Protein AF-A0A4U0WXE5-F1 (afdb_monomer_lite)

Foldseek 3Di:
DVVVVVVVVVVVVVVVVVVVQVVCVVVVNHQLADDPVPDDPPDDNLCSVDDVSSVVVVVVCCVVPVVCCVPPPPPVLVVLLVVLVVQLVVVLVPPVCLVDVCVVVVPDLVVLLVVLVVVVVVCCVRHVVSLVVSLVSLVVCCVPVVDPVSVVVNVVSVVVVVLCVPQVPVLSVVCNVGSDVVSVVVNSVSRD

Sequence (192 aa):
MVGLAMLRHCMQAKALFDQSETMAKQMGLYNEYLCLNYAAPWPDPISGYGAAVKAQLQAVSKMYDPRGVFQTQCRSALTLLSHLSAYSLAGCLMEHFVVFHSWQLTTSPDELQRLQTPTGMRTLYIYVIPKMITTLLACYLAWTTNQTWLKWCVACLTVSWVSSFTVQIPLQRRIQQTGDSKALVTLVWTDW

pLDDT: mean 74.95, std 11.87, range [41.31, 92.31]

Structure (mmCIF, N/CA/C/O backbone):
data_AF-A0A4U0WXE5-F1
#
_entry.id   AF-A0A4U0WXE5-F1
#
loop_
_atom_site.group_PDB
_atom_site.id
_atom_site.type_symbol
_atom_site.label_atom_id
_atom_site.label_alt_id
_atom_site.label_comp_id
_atom_site.label_asym_id
_atom_site.label_entity_id
_atom_site.label_seq_id
_atom_site.pdbx_PDB_ins_code
_atom_site.Cartn_x
_atom_site.Cartn_y
_atom_site.Cartn_z
_atom_site.occupancy
_atom_site.B_iso_or_equiv
_atom_site.auth_seq_id
_atom_site.auth_comp_id
_atom_site.auth_asym_id
_atom_site.auth_atom_id
_atom_site.pdbx_PDB_model_num
ATOM 1 N N . MET A 1 1 ? -0.681 27.741 9.277 1.00 45.81 1 MET A N 1
ATOM 2 C CA . MET A 1 1 ? -1.485 28.269 8.147 1.00 45.81 1 MET A CA 1
ATOM 3 C C . MET A 1 1 ? -2.104 27.170 7.269 1.00 45.81 1 MET A C 1
ATOM 5 O O . MET A 1 1 ? -3.261 27.322 6.911 1.00 45.81 1 MET A O 1
ATOM 9 N N . VAL A 1 2 ? -1.427 26.044 6.990 1.00 52.00 2 VAL A N 1
ATOM 10 C CA . VAL A 1 2 ? -1.964 24.939 6.150 1.00 52.00 2 VAL A CA 1
ATOM 11 C C . VAL A 1 2 ? -3.228 24.262 6.723 1.00 52.00 2 VAL A C 1
ATOM 13 O O . VAL A 1 2 ? -4.172 24.003 5.985 1.00 52.00 2 VAL A O 1
ATOM 16 N N . GLY A 1 3 ? -3.306 24.047 8.043 1.00 47.66 3 GLY A N 1
ATOM 17 C CA . GLY A 1 3 ? -4.467 23.389 8.670 1.00 47.66 3 GLY A CA 1
ATOM 18 C C . GLY A 1 3 ? -5.787 24.168 8.563 1.00 47.66 3 GLY A C 1
ATOM 19 O O . GLY A 1 3 ? -6.842 23.566 8.391 1.00 47.66 3 GLY A O 1
ATOM 20 N N . LEU A 1 4 ? -5.736 25.507 8.586 1.00 51.72 4 LEU A N 1
ATOM 21 C CA . LEU A 1 4 ? -6.931 26.347 8.425 1.00 51.72 4 LEU A CA 1
ATOM 22 C C . LEU A 1 4 ? -7.468 26.320 6.987 1.00 51.72 4 LEU A C 1
ATOM 24 O O . LEU A 1 4 ? -8.679 26.325 6.788 1.00 51.72 4 LEU A O 1
ATOM 28 N N . ALA A 1 5 ? -6.581 26.267 5.988 1.00 57.59 5 ALA A N 1
ATOM 29 C CA . ALA A 1 5 ? -6.977 26.138 4.586 1.00 57.59 5 ALA A CA 1
ATOM 30 C C . ALA A 1 5 ? -7.643 24.779 4.317 1.00 57.59 5 ALA A C 1
ATOM 32 O O . ALA A 1 5 ? -8.709 24.730 3.709 1.00 57.59 5 ALA A O 1
ATOM 33 N N . MET A 1 6 ? -7.079 23.689 4.849 1.00 55.75 6 MET A N 1
ATOM 34 C CA . MET A 1 6 ? -7.650 22.344 4.713 1.00 55.75 6 MET A CA 1
ATOM 35 C C . MET A 1 6 ? -9.046 22.237 5.349 1.00 55.75 6 MET A C 1
ATOM 37 O O . MET A 1 6 ? -9.974 21.740 4.714 1.00 55.75 6 MET A O 1
ATOM 41 N N . LEU A 1 7 ? -9.229 22.785 6.557 1.00 63.50 7 LEU A N 1
ATOM 42 C CA . LEU A 1 7 ? -10.542 22.859 7.212 1.00 63.50 7 LEU A CA 1
ATOM 43 C C . LEU A 1 7 ? -11.561 23.651 6.383 1.00 63.50 7 LEU A C 1
ATOM 45 O O . LEU A 1 7 ? -12.718 23.246 6.267 1.00 63.50 7 LEU A O 1
ATOM 49 N N . ARG A 1 8 ? -11.133 24.754 5.760 1.00 71.00 8 ARG A N 1
ATOM 50 C CA . ARG A 1 8 ? -11.997 25.579 4.908 1.00 71.00 8 ARG A CA 1
ATOM 51 C C . ARG A 1 8 ? -12.466 24.820 3.665 1.00 71.00 8 ARG A C 1
ATOM 53 O O . ARG A 1 8 ? -13.642 24.903 3.322 1.00 71.00 8 ARG A O 1
ATOM 60 N N . HIS A 1 9 ? -11.585 24.046 3.035 1.00 71.06 9 HIS A N 1
ATOM 61 C CA . HIS A 1 9 ? -11.937 23.219 1.879 1.00 71.06 9 HIS A CA 1
ATOM 62 C C . HIS A 1 9 ? -12.881 22.066 2.242 1.00 71.06 9 HIS A C 1
ATOM 64 O O . HIS A 1 9 ? -13.843 21.827 1.515 1.00 71.06 9 HIS A O 1
ATOM 70 N N . CYS A 1 10 ? -12.685 21.407 3.390 1.00 71.56 10 CYS A N 1
ATOM 71 C CA . CYS A 1 10 ? -13.612 20.374 3.868 1.00 71.56 10 CYS A CA 1
ATOM 72 C C . CYS A 1 10 ? -15.022 20.933 4.117 1.00 71.56 10 CYS A C 1
ATOM 74 O O . CYS A 1 10 ? -16.011 20.307 3.739 1.00 71.56 10 CYS A O 1
ATOM 76 N N . MET A 1 11 ? -15.122 22.130 4.702 1.00 79.00 11 MET A N 1
ATOM 77 C CA . MET A 1 11 ? -16.408 22.800 4.932 1.00 79.00 11 MET A CA 1
ATOM 78 C C . MET A 1 11 ? -17.107 23.178 3.618 1.00 79.00 11 MET A C 1
ATOM 80 O O . MET A 1 11 ? -18.319 23.013 3.499 1.00 79.00 11 MET A O 1
ATOM 84 N N . GLN A 1 12 ? -16.351 23.643 2.619 1.00 83.31 12 GLN A N 1
ATOM 85 C CA . GLN A 1 12 ? -16.884 23.945 1.285 1.00 83.31 12 GLN A CA 1
ATOM 86 C C . GLN A 1 12 ? -17.382 22.688 0.567 1.00 83.31 12 GLN A C 1
ATOM 88 O O . GLN A 1 12 ? -18.472 22.705 0.000 1.00 83.31 12 GLN A O 1
ATOM 93 N N . ALA A 1 13 ? -16.619 21.593 0.629 1.00 80.94 13 ALA A N 1
ATOM 94 C CA . ALA A 1 13 ? -17.034 20.315 0.066 1.00 80.94 13 ALA A CA 1
ATOM 95 C C . ALA A 1 13 ? -18.334 19.835 0.719 1.00 80.94 13 ALA A C 1
ATOM 97 O O . ALA A 1 13 ? -19.295 19.543 0.012 1.00 80.94 13 ALA A O 1
ATOM 98 N N . LYS A 1 14 ? -18.409 19.844 2.058 1.00 83.12 14 LYS A N 1
ATOM 99 C CA . LYS A 1 14 ? -19.625 19.453 2.782 1.00 83.12 14 LYS A CA 1
ATOM 100 C C . LYS A 1 14 ? -20.838 20.291 2.362 1.00 83.12 14 LYS A C 1
ATOM 102 O O . LYS A 1 14 ? -21.889 19.724 2.093 1.00 83.12 14 LYS A O 1
ATOM 107 N N . ALA A 1 15 ? -20.687 21.612 2.246 1.00 85.69 15 ALA A N 1
ATOM 108 C CA . ALA A 1 15 ? -21.777 22.486 1.814 1.00 85.69 15 ALA A CA 1
ATOM 109 C C . ALA A 1 15 ? -22.301 22.127 0.409 1.00 85.69 15 ALA A C 1
ATOM 111 O O . ALA A 1 15 ? -23.506 22.174 0.173 1.00 85.69 15 ALA A O 1
ATOM 112 N N . LEU A 1 16 ? -21.415 21.729 -0.507 1.00 86.06 16 LEU A N 1
ATOM 113 C CA . LEU A 1 16 ? -21.793 21.288 -1.851 1.00 86.06 16 LEU A CA 1
ATOM 114 C C . LEU A 1 16 ? -22.544 19.944 -1.836 1.00 86.06 16 LEU A C 1
ATOM 116 O O . LEU A 1 16 ? -23.525 19.783 -2.567 1.00 86.06 16 LEU A O 1
ATOM 120 N N . PHE A 1 17 ? -22.133 19.004 -0.977 1.00 83.50 17 PHE A N 1
ATOM 121 C CA . PHE A 1 17 ? -22.874 17.758 -0.747 1.00 83.50 17 PHE A CA 1
ATOM 122 C C . PHE A 1 17 ? -24.270 18.033 -0.171 1.00 83.50 17 PHE A C 1
ATOM 124 O O . PHE A 1 17 ? -25.255 17.554 -0.728 1.00 83.50 17 PHE A O 1
ATOM 131 N N . ASP A 1 18 ? -24.372 18.872 0.866 1.00 86.25 18 ASP A N 1
ATOM 132 C CA . ASP A 1 18 ? -25.650 19.222 1.503 1.00 86.25 18 ASP A CA 1
ATOM 133 C C . ASP A 1 18 ? -26.626 19.886 0.496 1.00 86.25 18 ASP A C 1
ATOM 135 O O . ASP A 1 18 ? -27.826 19.588 0.477 1.00 86.25 18 ASP A O 1
ATOM 139 N N . GLN A 1 19 ? -26.118 20.761 -0.383 1.00 88.69 19 GLN A N 1
ATOM 140 C CA . GLN A 1 19 ? -26.908 21.388 -1.454 1.00 88.69 19 GLN A CA 1
ATOM 141 C C . GLN A 1 19 ? -27.400 20.368 -2.485 1.00 88.69 19 GLN A C 1
ATOM 143 O O . GLN A 1 19 ? -28.576 20.382 -2.854 1.00 88.69 19 GLN A O 1
ATOM 148 N N . SER A 1 20 ? -26.519 19.463 -2.916 1.00 85.19 20 SER A N 1
ATOM 149 C CA . SER A 1 20 ? -26.854 18.414 -3.885 1.00 85.19 20 SER A CA 1
ATOM 150 C C . SER A 1 20 ? -27.920 17.465 -3.332 1.00 85.19 20 SER A C 1
ATOM 152 O O . SER A 1 20 ? -28.886 17.150 -4.028 1.00 85.19 20 SER A O 1
ATOM 154 N N . GLU A 1 21 ? -27.808 17.069 -2.060 1.00 86.44 21 GLU A N 1
ATOM 155 C CA . GLU A 1 21 ? -28.824 16.253 -1.387 1.00 86.44 21 GLU A CA 1
ATOM 156 C C . GLU A 1 21 ? -30.171 16.972 -1.279 1.00 86.44 21 GLU A C 1
ATOM 158 O O . GLU A 1 21 ? -31.217 16.364 -1.514 1.00 86.44 21 GLU A O 1
ATOM 163 N N . THR A 1 22 ? -30.161 18.263 -0.939 1.00 90.12 22 THR A N 1
ATOM 164 C CA . THR A 1 22 ? -31.386 19.069 -0.830 1.00 90.12 22 THR A CA 1
ATOM 165 C C . THR A 1 22 ? -32.120 19.123 -2.167 1.00 90.12 22 THR A C 1
ATOM 167 O O . THR A 1 22 ? -33.328 18.887 -2.221 1.00 90.12 22 THR A O 1
ATOM 170 N N . MET A 1 23 ? -31.390 19.368 -3.255 1.00 90.19 23 MET A N 1
ATOM 171 C CA . MET A 1 23 ? -31.960 19.422 -4.599 1.00 90.19 23 MET A CA 1
ATOM 172 C C . MET A 1 23 ? -32.463 18.047 -5.058 1.00 90.19 23 MET A C 1
ATOM 174 O O . MET A 1 23 ? -33.574 17.939 -5.573 1.00 90.19 23 MET A O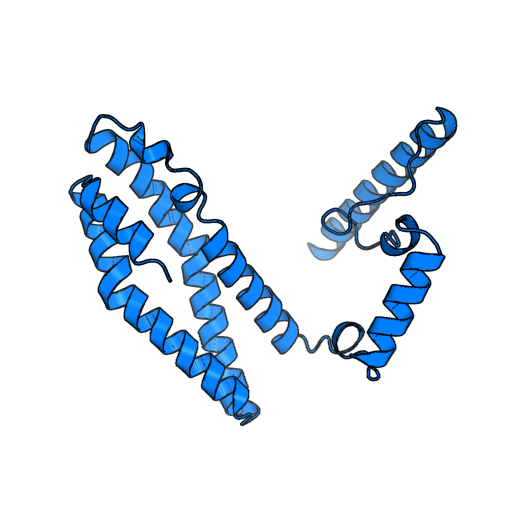 1
ATOM 178 N N . ALA A 1 24 ? -31.714 16.975 -4.782 1.00 87.69 24 ALA A N 1
ATOM 179 C CA . ALA A 1 24 ? -32.153 15.611 -5.070 1.00 87.69 24 ALA A CA 1
ATOM 180 C C . ALA A 1 24 ? -33.450 15.246 -4.325 1.00 87.69 24 ALA A C 1
ATOM 182 O O . ALA A 1 24 ? -34.339 14.628 -4.913 1.00 87.69 24 ALA A O 1
ATOM 183 N N . LYS A 1 25 ? -33.601 15.664 -3.058 1.00 89.56 25 LYS A N 1
ATOM 184 C CA . LYS A 1 25 ? -34.836 15.468 -2.273 1.00 89.56 25 LYS A CA 1
ATOM 185 C C . LYS A 1 25 ? -36.010 16.246 -2.862 1.00 89.56 25 LYS A C 1
ATOM 187 O O . LYS A 1 25 ? -37.087 15.679 -3.012 1.00 89.56 25 LYS A O 1
ATOM 192 N N . GLN A 1 26 ? -35.798 17.506 -3.245 1.00 92.31 26 GLN A N 1
ATOM 193 C CA . GLN A 1 26 ? -36.826 18.334 -3.891 1.00 92.31 26 GLN A CA 1
ATOM 194 C C . GLN A 1 26 ? -37.297 17.748 -5.227 1.00 92.31 26 GLN A C 1
ATOM 196 O O . GLN A 1 26 ? -38.475 17.839 -5.557 1.00 92.31 26 GLN A O 1
ATOM 201 N N . MET A 1 27 ? -36.389 17.123 -5.978 1.00 92.31 27 MET A N 1
ATOM 202 C CA . MET A 1 27 ? -36.692 16.483 -7.259 1.00 92.31 27 MET A CA 1
ATOM 203 C C . MET A 1 27 ? -37.244 15.054 -7.116 1.00 92.31 27 MET A C 1
ATOM 205 O O . MET A 1 27 ? -37.554 14.428 -8.125 1.00 92.31 27 MET A O 1
ATOM 209 N N . GLY A 1 28 ? -37.347 14.514 -5.895 1.00 88.75 28 GLY A N 1
ATOM 210 C CA . GLY A 1 28 ? -37.769 13.128 -5.660 1.00 88.75 28 GLY A CA 1
ATOM 211 C C . GLY A 1 28 ? -36.767 12.071 -6.149 1.00 88.75 28 GLY A C 1
ATOM 212 O O . GLY A 1 28 ? -37.139 10.916 -6.326 1.00 88.75 28 GLY A O 1
ATOM 213 N N . LEU A 1 29 ? -35.506 12.454 -6.375 1.00 87.56 29 LEU A N 1
ATOM 214 C CA . LEU A 1 29 ? -34.427 11.596 -6.890 1.00 87.56 29 LEU A CA 1
ATOM 215 C C . LEU A 1 29 ? -33.440 11.150 -5.797 1.00 87.56 29 LEU A C 1
ATOM 217 O O . LEU A 1 29 ? -32.416 10.535 -6.094 1.00 87.56 29 LEU A O 1
ATOM 221 N N . TYR A 1 30 ? -33.700 11.500 -4.537 1.00 83.62 30 TYR A N 1
ATOM 222 C CA . TYR A 1 30 ? -32.804 11.188 -3.427 1.00 83.62 30 TYR A CA 1
ATOM 223 C C . TYR A 1 30 ? -32.745 9.685 -3.139 1.00 83.62 30 TYR A C 1
ATOM 225 O O . TYR A 1 30 ? -33.777 9.028 -3.006 1.00 83.62 30 TYR A O 1
ATOM 233 N N . ASN A 1 31 ? -31.527 9.169 -2.974 1.00 79.50 31 ASN A N 1
ATOM 234 C CA . ASN A 1 31 ? -31.262 7.808 -2.529 1.00 79.50 31 ASN A CA 1
ATOM 235 C C . ASN A 1 31 ? -30.442 7.854 -1.234 1.00 79.50 31 ASN A C 1
ATOM 237 O O . ASN A 1 31 ? -29.400 8.503 -1.182 1.00 79.50 31 ASN A O 1
ATOM 241 N N . GLU A 1 32 ? -30.918 7.162 -0.201 1.00 73.19 32 GLU A N 1
ATOM 242 C CA . GLU A 1 32 ? -30.244 7.061 1.099 1.00 73.19 32 GLU A CA 1
ATOM 243 C C . GLU A 1 32 ? -29.014 6.136 1.047 1.00 73.19 32 GLU A C 1
ATOM 245 O O . GLU A 1 32 ? -28.119 6.217 1.890 1.00 73.19 32 GLU A O 1
ATOM 250 N N . TYR A 1 33 ? -28.937 5.265 0.038 1.00 72.31 33 TYR A N 1
ATOM 251 C CA . TYR A 1 33 ? -27.818 4.353 -0.137 1.00 72.31 33 TYR A CA 1
ATOM 252 C C . TYR A 1 33 ? -26.551 5.093 -0.585 1.00 72.31 33 TYR A C 1
ATOM 254 O O . TYR A 1 33 ? -26.444 5.549 -1.726 1.00 72.31 33 TYR A O 1
ATOM 262 N N . LEU A 1 34 ? -25.551 5.132 0.298 1.00 71.50 34 LEU A N 1
ATOM 263 C CA . LEU A 1 34 ? -24.201 5.604 0.002 1.00 71.50 34 LEU A CA 1
ATOM 264 C C . LEU A 1 34 ? -23.215 4.444 0.137 1.00 71.50 34 LEU A C 1
ATOM 266 O O . LEU A 1 34 ? -23.082 3.837 1.199 1.00 71.50 34 LEU A O 1
ATOM 270 N N . CYS A 1 35 ? -22.491 4.146 -0.940 1.00 70.50 35 CYS A N 1
ATOM 271 C CA . CYS A 1 35 ? -21.466 3.112 -0.905 1.00 70.50 35 CYS A CA 1
ATOM 272 C C . CYS A 1 35 ? -20.354 3.502 0.083 1.00 70.50 35 CYS A C 1
ATOM 274 O O . CYS A 1 35 ? -19.773 4.583 -0.020 1.00 70.50 35 CYS A O 1
ATOM 276 N N . LEU A 1 36 ? -20.033 2.591 1.008 1.00 69.56 36 LEU A N 1
ATOM 277 C CA . LEU A 1 36 ? -19.078 2.815 2.100 1.00 69.56 36 LEU A CA 1
ATOM 278 C C . LEU A 1 36 ? -17.699 3.293 1.608 1.00 69.56 36 LEU A C 1
ATOM 280 O O . LEU A 1 36 ? -17.088 4.143 2.244 1.00 69.56 36 LEU A O 1
ATOM 284 N N . ASN A 1 37 ? -17.248 2.808 0.446 1.00 69.62 37 ASN A N 1
ATOM 285 C CA . ASN A 1 37 ? -15.957 3.176 -0.152 1.00 69.62 37 ASN A CA 1
ATOM 286 C C . ASN A 1 37 ? -15.895 4.636 -0.634 1.00 69.62 37 ASN A C 1
ATOM 288 O O . ASN A 1 37 ? -14.810 5.154 -0.882 1.00 69.62 37 ASN A O 1
ATOM 292 N N . TYR A 1 38 ? -17.050 5.286 -0.773 1.00 66.81 38 TYR A N 1
ATOM 293 C CA . TYR A 1 38 ? -17.190 6.673 -1.218 1.00 66.81 38 TYR A CA 1
ATOM 294 C C . TYR A 1 38 ? -17.826 7.560 -0.144 1.00 66.81 38 TYR A C 1
ATOM 296 O O . TYR A 1 38 ? -18.136 8.724 -0.401 1.00 66.81 38 TYR A O 1
ATOM 304 N N . ALA A 1 39 ? -18.034 7.021 1.058 1.00 72.06 39 ALA A N 1
ATOM 305 C CA . ALA A 1 39 ? -18.596 7.773 2.156 1.00 72.06 39 ALA A CA 1
ATOM 306 C C . ALA A 1 39 ? -17.570 8.766 2.697 1.00 72.06 39 ALA A C 1
ATOM 308 O O . ALA A 1 39 ? -16.423 8.429 2.991 1.00 72.06 39 ALA A O 1
ATOM 309 N N . ALA A 1 40 ? -18.002 10.012 2.839 1.00 70.44 40 ALA A N 1
ATOM 310 C CA . ALA A 1 40 ? -17.215 11.013 3.528 1.00 70.44 40 ALA A CA 1
ATOM 311 C C . ALA A 1 40 ? -17.186 10.748 5.054 1.00 70.44 40 ALA A C 1
ATOM 313 O O . ALA A 1 40 ? -17.900 9.877 5.539 1.00 70.44 40 ALA A O 1
ATOM 314 N N . PRO A 1 41 ? -16.398 11.491 5.851 1.00 66.56 41 PRO A N 1
ATOM 315 C CA . PRO A 1 41 ? -16.345 11.289 7.306 1.00 66.56 41 PRO A CA 1
ATOM 316 C C . PRO A 1 41 ? -17.609 11.697 8.086 1.00 66.56 41 PRO A C 1
ATOM 318 O O . PRO A 1 41 ? -17.706 11.402 9.272 1.00 66.56 41 PRO A O 1
ATOM 321 N N . TRP A 1 42 ? -18.529 12.445 7.469 1.00 71.06 42 TRP A N 1
ATOM 322 C CA . TRP A 1 42 ? -19.701 13.042 8.129 1.00 71.06 42 TRP A CA 1
ATOM 323 C C . TRP A 1 42 ? -21.039 12.291 7.990 1.00 71.06 42 TRP A C 1
ATOM 325 O O . TRP A 1 42 ? -21.825 12.382 8.933 1.00 71.06 42 TRP A O 1
ATOM 335 N N . PRO A 1 43 ? -21.371 11.599 6.881 1.00 72.38 43 PRO A N 1
ATOM 336 C CA . PRO A 1 43 ? -22.576 10.788 6.811 1.00 72.38 43 PRO A CA 1
ATOM 337 C C . PRO A 1 43 ? -22.384 9.463 7.566 1.00 72.38 43 PRO A C 1
ATOM 339 O O . PRO A 1 43 ? -21.264 8.986 7.733 1.00 72.38 43 PRO A O 1
ATOM 342 N N . ASP A 1 44 ? -23.491 8.843 7.978 1.00 75.44 44 ASP A N 1
ATOM 343 C CA . ASP A 1 44 ? -23.521 7.458 8.460 1.00 75.44 44 ASP A CA 1
ATOM 344 C C . ASP A 1 44 ? -23.955 6.525 7.311 1.00 75.44 44 ASP A C 1
ATOM 346 O O . ASP A 1 44 ? -25.144 6.215 7.186 1.00 75.44 44 ASP A O 1
ATOM 350 N N . PRO A 1 45 ? -23.023 6.070 6.450 1.00 76.31 45 PRO A N 1
ATOM 351 C CA . PRO A 1 45 ? -23.346 5.239 5.289 1.00 76.31 45 PRO A CA 1
ATOM 352 C C . PRO A 1 45 ? -23.937 3.883 5.682 1.00 76.31 45 PRO A C 1
ATOM 354 O O . PRO A 1 45 ? -24.623 3.255 4.881 1.00 76.31 45 PRO A O 1
ATOM 357 N N . ILE A 1 46 ? -23.700 3.420 6.917 1.00 77.00 46 ILE A N 1
ATOM 358 C CA . ILE A 1 46 ? -24.199 2.123 7.379 1.00 77.00 46 ILE A CA 1
ATOM 359 C C . ILE A 1 46 ? -25.721 2.170 7.562 1.00 77.00 46 ILE A C 1
ATOM 361 O O . ILE A 1 46 ? -26.397 1.162 7.353 1.00 77.00 46 ILE A O 1
ATOM 365 N N . SER A 1 47 ? -26.276 3.338 7.903 1.00 77.69 47 SER A N 1
ATOM 366 C CA . SER A 1 47 ? -27.730 3.522 7.987 1.00 77.69 47 SER A CA 1
ATOM 367 C C . SER A 1 47 ? -28.430 3.320 6.640 1.00 77.69 47 SER A C 1
ATOM 369 O O . SER A 1 47 ? -29.526 2.763 6.621 1.00 77.69 47 SER A O 1
ATOM 371 N N . GLY A 1 48 ? -27.764 3.636 5.523 1.00 77.38 48 GLY A N 1
ATOM 372 C CA . GLY A 1 48 ? -28.301 3.454 4.169 1.00 77.38 48 GLY A CA 1
ATOM 373 C C . GLY A 1 48 ? -28.523 1.994 3.747 1.00 77.38 48 GLY A C 1
ATOM 374 O O . GLY A 1 48 ? -29.239 1.746 2.781 1.00 77.38 48 GLY A O 1
ATOM 375 N N . TYR A 1 49 ? -27.972 1.009 4.471 1.00 77.69 49 TYR A N 1
ATOM 376 C CA . TYR A 1 49 ? -28.281 -0.417 4.256 1.00 77.69 49 TYR A CA 1
ATOM 377 C C . TYR A 1 49 ? -29.601 -0.861 4.916 1.00 77.69 49 TYR A C 1
ATOM 379 O O . TYR A 1 49 ? -30.028 -2.003 4.738 1.00 77.69 49 TYR A O 1
ATOM 387 N N . GLY A 1 50 ? -30.246 0.016 5.690 1.00 83.06 50 GLY A N 1
ATOM 388 C CA . GLY A 1 50 ? -31.481 -0.262 6.416 1.00 83.06 50 GLY A CA 1
ATOM 389 C C . GLY A 1 50 ? -31.260 -0.735 7.856 1.00 83.06 50 GLY A C 1
ATOM 390 O O . GLY A 1 50 ? -30.241 -1.333 8.217 1.00 83.06 50 GLY A O 1
ATOM 391 N N . ALA A 1 51 ? -32.260 -0.478 8.705 1.00 84.94 51 ALA A N 1
ATOM 392 C CA . ALA A 1 51 ? -32.176 -0.696 10.151 1.00 84.94 51 ALA A CA 1
ATOM 393 C C . ALA A 1 51 ? -31.875 -2.156 10.541 1.00 84.94 51 ALA A C 1
ATOM 395 O O . ALA A 1 51 ? -31.102 -2.395 11.469 1.00 84.94 51 ALA A O 1
ATOM 396 N N . ALA A 1 52 ? -32.438 -3.129 9.816 1.00 85.94 52 ALA A N 1
ATOM 397 C CA . ALA A 1 52 ? -32.221 -4.553 10.078 1.00 85.94 52 ALA A CA 1
ATOM 398 C C . ALA A 1 52 ? -30.765 -4.975 9.814 1.00 85.94 52 ALA A C 1
ATOM 400 O O . ALA A 1 52 ? -30.143 -5.619 10.661 1.00 85.94 52 ALA A O 1
ATOM 401 N N . VAL A 1 53 ? -30.197 -4.550 8.679 1.00 85.44 53 VAL A N 1
ATOM 402 C CA . VAL A 1 53 ? -28.802 -4.841 8.314 1.00 85.44 53 VAL A CA 1
ATOM 403 C C . VAL A 1 53 ? -27.849 -4.155 9.288 1.00 85.44 53 VAL A C 1
ATOM 405 O O . VAL A 1 53 ? -26.920 -4.785 9.793 1.00 85.44 53 VAL A O 1
ATOM 408 N N . LYS A 1 54 ? -28.113 -2.890 9.636 1.00 85.25 54 LYS A N 1
ATOM 409 C CA . LYS A 1 54 ? -27.322 -2.158 10.633 1.00 85.25 54 LYS A CA 1
ATOM 410 C C . LYS A 1 54 ? -27.322 -2.858 11.995 1.00 85.25 54 LYS A C 1
ATOM 412 O O . LYS A 1 54 ? -26.256 -3.023 12.588 1.00 85.25 54 LYS A O 1
ATOM 417 N N . ALA A 1 55 ? -28.480 -3.311 12.475 1.00 88.19 55 ALA A N 1
ATOM 418 C CA . ALA A 1 55 ? -28.582 -4.042 13.738 1.00 88.19 55 ALA A CA 1
ATOM 419 C C . ALA A 1 55 ? -27.798 -5.365 13.702 1.00 88.19 55 ALA A C 1
ATOM 421 O O . ALA A 1 55 ? -27.085 -5.687 14.655 1.00 88.19 55 ALA A O 1
ATOM 422 N N . GLN A 1 56 ? -27.864 -6.098 12.587 1.00 90.50 56 GLN A N 1
ATOM 423 C CA . GLN A 1 56 ? -27.097 -7.328 12.396 1.00 90.50 56 GLN A CA 1
ATOM 424 C C . GLN A 1 56 ? -25.585 -7.065 12.395 1.00 90.50 56 GLN A C 1
ATOM 426 O O . GLN A 1 56 ? -24.848 -7.744 13.110 1.00 90.50 56 GLN A O 1
ATOM 431 N N . LEU A 1 57 ? -25.114 -6.052 11.661 1.00 85.75 57 LEU A N 1
ATOM 432 C CA . LEU A 1 57 ? -23.699 -5.663 11.634 1.00 85.75 57 LEU A CA 1
ATOM 433 C C . LEU A 1 57 ? -23.195 -5.252 13.023 1.00 85.75 57 LEU A C 1
ATOM 435 O O . LEU A 1 57 ? -22.101 -5.643 13.425 1.00 85.75 57 LEU A O 1
ATOM 439 N N . GLN A 1 58 ? -24.002 -4.517 13.791 1.00 86.50 58 GLN A N 1
ATOM 440 C CA . GLN A 1 58 ? -23.671 -4.154 15.170 1.00 86.50 58 GLN A CA 1
ATOM 441 C C . GLN A 1 58 ? -23.614 -5.375 16.098 1.00 86.50 58 GLN A C 1
ATOM 443 O O . GLN A 1 58 ? -22.736 -5.445 16.959 1.00 86.50 58 GLN A O 1
ATOM 448 N N . ALA A 1 59 ? -24.516 -6.344 15.929 1.00 89.50 59 ALA A N 1
ATOM 449 C CA . ALA A 1 59 ? -24.496 -7.588 16.695 1.00 89.50 59 ALA A CA 1
ATOM 450 C C . ALA A 1 59 ? -23.241 -8.423 16.387 1.00 89.50 59 ALA A C 1
ATOM 452 O O . ALA A 1 59 ? -22.540 -8.841 17.310 1.00 89.50 59 ALA A O 1
ATOM 453 N N . VAL A 1 60 ? -22.903 -8.584 15.104 1.00 88.88 60 VAL A N 1
ATOM 454 C CA . VAL A 1 60 ? -21.674 -9.257 14.652 1.00 88.88 60 VAL A CA 1
ATOM 455 C C . VAL A 1 60 ? -20.437 -8.526 15.181 1.00 88.88 60 VAL A C 1
ATOM 457 O O . VAL A 1 60 ? -19.543 -9.157 15.742 1.00 88.88 60 VAL A O 1
ATOM 460 N N . SER A 1 61 ? -20.404 -7.192 15.102 1.00 83.81 61 SER A N 1
ATOM 461 C CA . SER A 1 61 ? -19.299 -6.397 15.648 1.00 83.81 61 SER A CA 1
ATOM 462 C C . SER A 1 61 ? -19.101 -6.637 17.144 1.00 83.81 61 SER A C 1
ATOM 464 O O . SER A 1 61 ? -17.963 -6.758 17.580 1.00 83.81 61 SER A O 1
ATOM 466 N N . LYS A 1 62 ? -20.174 -6.739 17.938 1.00 87.50 62 LYS A N 1
ATOM 467 C CA . LYS A 1 62 ? -20.069 -7.030 19.379 1.00 87.50 62 LYS A CA 1
ATOM 468 C C . LYS A 1 62 ? -19.598 -8.456 19.661 1.00 87.50 62 LYS A C 1
ATOM 470 O O . LYS A 1 62 ? -18.926 -8.676 20.663 1.00 87.50 62 LYS A O 1
ATOM 475 N N . MET A 1 63 ? -19.947 -9.408 18.799 1.00 88.12 63 MET A N 1
ATOM 476 C CA . MET A 1 63 ? -19.537 -10.806 18.932 1.00 88.12 63 MET A CA 1
ATOM 477 C C . MET A 1 63 ? -18.035 -10.985 18.682 1.00 88.12 63 MET A C 1
ATOM 479 O O . MET A 1 63 ? -17.365 -11.671 19.450 1.00 88.12 63 MET A O 1
ATOM 483 N N . TYR A 1 64 ? -17.510 -10.362 17.624 1.00 84.12 64 TYR A N 1
ATOM 484 C CA . TYR A 1 64 ? -16.122 -10.557 17.192 1.00 84.12 64 TYR A CA 1
ATOM 485 C C . TYR A 1 64 ? -15.152 -9.481 17.697 1.00 84.12 64 TYR A C 1
ATOM 487 O O . TYR A 1 64 ? -13.960 -9.753 17.823 1.00 84.12 64 TYR A O 1
ATOM 495 N N . ASP A 1 65 ? -15.640 -8.286 18.033 1.00 82.81 65 ASP A N 1
ATOM 496 C CA . ASP A 1 65 ? -14.846 -7.200 18.614 1.00 82.81 65 ASP A CA 1
ATOM 497 C C . ASP A 1 65 ? -15.543 -6.564 19.836 1.00 82.81 65 ASP A C 1
ATOM 499 O O . ASP A 1 65 ? -15.907 -5.384 19.831 1.00 82.81 65 ASP A O 1
ATOM 503 N N . PRO A 1 66 ? -15.726 -7.324 20.934 1.00 84.38 66 PRO A N 1
ATOM 504 C CA . PRO A 1 66 ? -16.408 -6.837 22.138 1.00 84.38 66 PRO A CA 1
ATOM 505 C C . PRO A 1 66 ? -15.678 -5.676 22.828 1.00 84.38 66 PRO A C 1
ATOM 507 O O . PRO A 1 66 ? -16.271 -4.959 23.630 1.00 84.38 66 PRO A O 1
ATOM 510 N N . ARG A 1 67 ? -14.386 -5.487 22.535 1.00 78.44 67 ARG A N 1
ATOM 511 C CA . ARG A 1 67 ? -13.566 -4.389 23.072 1.00 78.44 67 ARG A CA 1
ATOM 512 C C . ARG A 1 67 ? -13.513 -3.180 22.134 1.00 78.44 67 ARG A C 1
ATOM 514 O O . ARG A 1 67 ? -12.841 -2.207 22.464 1.00 78.44 67 ARG A O 1
ATOM 521 N N . GLY A 1 68 ? -14.188 -3.250 20.988 1.00 75.81 68 GLY A N 1
ATOM 522 C CA . GLY A 1 68 ? -14.223 -2.199 19.981 1.00 75.81 68 GLY A CA 1
ATOM 523 C C . GLY A 1 68 ? -12.840 -1.800 19.471 1.00 75.81 68 GLY A C 1
ATOM 524 O O . GLY A 1 68 ? -12.600 -0.622 19.221 1.00 75.81 68 GLY A O 1
ATOM 525 N N . VAL A 1 69 ? -11.886 -2.729 19.410 1.00 74.44 69 VAL A N 1
ATOM 526 C CA . VAL A 1 69 ? -10.493 -2.474 19.021 1.00 74.44 69 VAL A CA 1
ATOM 527 C C . VAL A 1 69 ? -10.419 -1.825 17.641 1.00 74.44 69 VAL A C 1
ATOM 529 O O . VAL A 1 69 ? -9.668 -0.863 17.478 1.00 74.44 69 VAL A O 1
ATOM 532 N N . PHE A 1 70 ? -11.222 -2.279 16.678 1.00 66.69 70 PHE A N 1
ATOM 533 C CA . PHE A 1 70 ? -11.229 -1.733 15.319 1.00 66.69 70 PHE A CA 1
ATOM 534 C C . PHE A 1 70 ? -11.876 -0.344 15.233 1.00 66.69 70 PHE A C 1
ATOM 536 O O . PHE A 1 70 ? -11.591 0.395 14.294 1.00 66.69 70 PHE A O 1
ATOM 543 N N . GLN A 1 71 ? -12.703 0.036 16.212 1.00 68.62 71 GLN A N 1
ATOM 544 C CA . GLN A 1 71 ? -13.326 1.363 16.282 1.00 68.62 71 GLN A CA 1
ATOM 545 C C . GLN A 1 71 ? -12.585 2.338 17.213 1.00 68.62 71 GLN A C 1
ATOM 547 O O . GLN A 1 71 ? -12.696 3.547 17.034 1.00 68.62 71 GLN A O 1
ATOM 552 N N . THR A 1 72 ? -11.846 1.843 18.213 1.00 61.31 72 THR A N 1
ATOM 553 C CA . THR A 1 72 ? -11.312 2.666 19.318 1.00 61.31 72 THR A CA 1
ATOM 554 C C . THR A 1 72 ? -9.789 2.664 19.433 1.00 61.31 72 THR A C 1
ATOM 556 O O . THR A 1 72 ? -9.220 3.666 19.871 1.00 61.31 72 THR A O 1
ATOM 559 N N . GLN A 1 73 ? -9.083 1.600 19.024 1.00 55.94 73 GLN A N 1
ATOM 560 C CA . GLN A 1 73 ? -7.617 1.570 19.089 1.00 55.94 73 GLN A CA 1
ATOM 561 C C . GLN A 1 73 ? -6.981 2.187 17.844 1.00 55.94 73 GLN A C 1
ATOM 563 O O . GLN A 1 73 ? -6.293 1.531 17.066 1.00 55.94 73 GLN A O 1
ATOM 568 N N . CYS A 1 74 ? -7.108 3.505 17.733 1.00 46.41 74 CYS A N 1
ATOM 569 C CA . CYS A 1 74 ? -6.225 4.309 16.898 1.00 46.41 74 CYS A CA 1
ATOM 570 C C . CYS A 1 74 ? -4.941 4.660 17.668 1.00 46.41 74 CYS A C 1
ATOM 572 O O . CYS A 1 74 ? -4.725 5.807 18.056 1.00 46.41 74 CYS A O 1
ATOM 574 N N . ARG A 1 75 ? -4.056 3.681 17.917 1.00 52.31 75 ARG A N 1
ATOM 575 C CA . ARG A 1 75 ? -2.666 4.030 18.268 1.00 52.31 75 ARG A CA 1
ATOM 576 C C . ARG A 1 75 ? -2.006 4.520 16.992 1.00 52.31 75 ARG A C 1
ATOM 578 O O . ARG A 1 75 ? -1.746 3.708 16.112 1.00 52.31 75 ARG A O 1
ATOM 585 N N . SER A 1 76 ? -1.726 5.818 16.912 1.00 60.12 76 SER A N 1
ATOM 586 C CA . SER A 1 76 ? -1.214 6.506 15.716 1.00 60.12 76 SER A CA 1
ATOM 587 C C . SER A 1 76 ? -0.167 5.713 14.923 1.00 60.12 76 SER A C 1
ATOM 589 O O . SER A 1 76 ? -0.264 5.642 13.706 1.00 60.12 76 SER A O 1
ATOM 591 N N . ALA A 1 77 ? 0.782 5.049 15.590 1.00 57.81 77 ALA A N 1
ATOM 592 C CA . ALA A 1 77 ? 1.803 4.229 14.937 1.00 57.81 77 ALA A CA 1
ATOM 593 C C . ALA A 1 77 ? 1.285 2.893 14.364 1.00 57.81 77 ALA A C 1
ATOM 595 O O . ALA A 1 77 ? 1.696 2.506 13.276 1.00 57.81 77 ALA A O 1
ATOM 596 N N . LEU A 1 78 ? 0.378 2.191 15.054 1.00 63.94 78 LEU A N 1
ATOM 597 C CA . LEU A 1 78 ? -0.246 0.959 14.544 1.00 63.94 78 LEU A CA 1
ATOM 598 C C . LEU A 1 78 ? -1.256 1.265 13.437 1.00 63.94 78 LEU A C 1
ATOM 600 O O . LE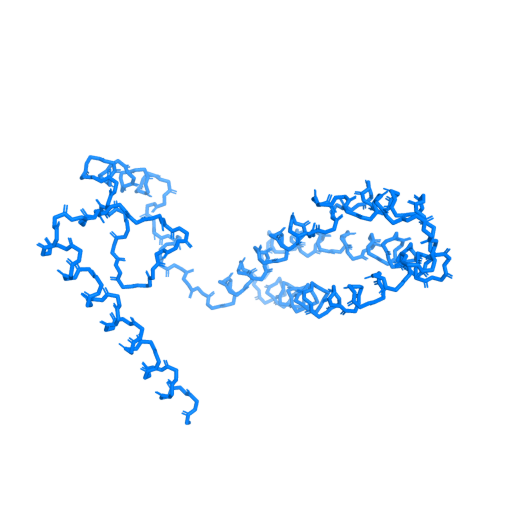U A 1 78 ? -1.340 0.514 12.473 1.00 63.94 78 LEU A O 1
ATOM 604 N N . THR A 1 79 ? -1.975 2.383 13.543 1.00 65.31 79 THR A N 1
ATOM 605 C CA . THR A 1 79 ? -2.864 2.886 12.490 1.00 65.31 79 THR A CA 1
ATOM 606 C C . THR A 1 79 ? -2.064 3.315 11.265 1.00 65.31 79 THR A C 1
ATOM 608 O O . THR A 1 79 ? -2.433 2.982 10.147 1.00 65.31 79 THR A O 1
ATOM 611 N N . LEU A 1 80 ? -0.934 4.001 11.451 1.00 64.56 80 LEU A N 1
ATOM 612 C CA . LEU A 1 80 ? -0.037 4.349 10.353 1.00 64.56 80 LEU A CA 1
ATOM 613 C C . LEU A 1 80 ? 0.553 3.092 9.705 1.00 64.56 80 LEU A C 1
ATOM 615 O O . LEU A 1 80 ? 0.559 2.992 8.483 1.00 64.56 80 LEU A O 1
ATOM 619 N N . LEU A 1 81 ? 0.987 2.113 10.506 1.00 66.50 81 LEU A N 1
ATOM 620 C CA . LEU A 1 81 ? 1.477 0.830 10.007 1.00 66.50 81 LEU A CA 1
ATOM 621 C C . LEU A 1 81 ? 0.386 0.080 9.232 1.00 66.50 81 LEU A C 1
ATOM 623 O O . LEU A 1 81 ? 0.677 -0.442 8.161 1.00 66.50 81 LEU A O 1
ATOM 627 N N . SER A 1 82 ? -0.857 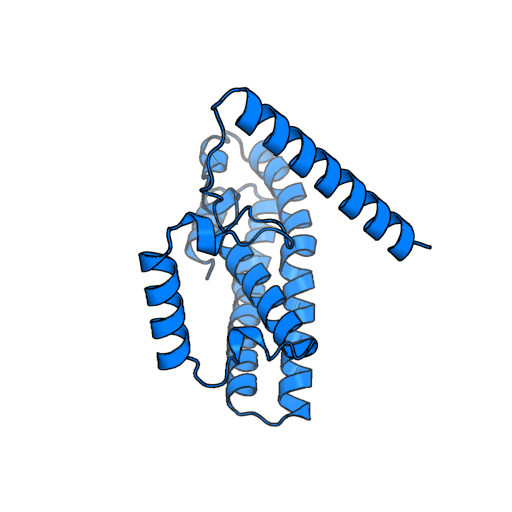0.047 9.722 1.00 65.88 82 SER A N 1
ATOM 628 C CA . SER A 1 82 ? -1.965 -0.620 9.032 1.00 65.88 82 SER A CA 1
ATOM 629 C C . SER A 1 82 ? -2.347 0.090 7.735 1.00 65.88 82 SER A C 1
ATOM 631 O O . SER A 1 82 ? -2.530 -0.582 6.727 1.00 65.88 82 SER A O 1
ATOM 633 N N . HIS A 1 83 ? -2.384 1.425 7.718 1.00 68.38 83 HIS A N 1
ATOM 634 C CA . HIS A 1 83 ? -2.670 2.202 6.509 1.00 68.38 83 HIS A CA 1
ATOM 635 C C . HIS A 1 83 ? -1.549 2.075 5.479 1.00 68.38 83 HIS A C 1
ATOM 637 O O . HIS A 1 83 ? -1.832 1.861 4.307 1.00 68.38 83 HIS A O 1
ATOM 643 N N . LEU A 1 84 ? -0.282 2.146 5.896 1.00 63.62 84 LEU A N 1
ATOM 644 C CA . LEU A 1 84 ? 0.864 1.951 5.006 1.00 63.62 84 LEU A CA 1
ATOM 645 C C . LEU A 1 84 ? 0.954 0.516 4.479 1.00 63.62 84 LEU A C 1
ATOM 647 O O . LEU A 1 84 ? 1.276 0.316 3.310 1.00 63.62 84 LEU A O 1
ATOM 651 N N . SER A 1 85 ? 0.649 -0.480 5.314 1.00 66.19 85 SER A N 1
ATOM 652 C CA . SER A 1 85 ? 0.626 -1.887 4.898 1.00 66.19 85 SER A CA 1
ATOM 653 C C . SER A 1 85 ? -0.533 -2.155 3.941 1.00 66.19 85 SER A C 1
ATOM 655 O O . SER A 1 85 ? -0.327 -2.791 2.916 1.00 66.19 85 SER A O 1
ATOM 657 N N . ALA A 1 86 ? -1.726 -1.617 4.218 1.00 64.94 86 ALA A N 1
ATOM 658 C CA . ALA A 1 86 ? -2.876 -1.697 3.319 1.00 64.94 86 ALA A CA 1
ATOM 659 C C . ALA A 1 86 ? -2.624 -0.946 2.006 1.00 64.94 86 ALA A C 1
ATOM 661 O O . ALA A 1 86 ? -2.981 -1.451 0.952 1.00 64.94 86 ALA A O 1
ATOM 662 N N . TYR A 1 87 ? -1.965 0.213 2.048 1.00 66.19 87 TYR A N 1
ATOM 663 C CA . TYR A 1 87 ? -1.564 0.962 0.858 1.00 66.19 87 TYR A CA 1
ATOM 664 C C . TYR A 1 87 ? -0.512 0.213 0.036 1.00 66.19 87 TYR A C 1
ATOM 666 O O . TYR A 1 87 ? -0.622 0.154 -1.182 1.00 66.19 87 TYR A O 1
ATOM 674 N N . SER A 1 88 ? 0.471 -0.409 0.691 1.00 59.78 88 SER A N 1
ATOM 675 C CA . SER A 1 88 ? 1.488 -1.220 0.014 1.00 59.78 88 SER A CA 1
ATOM 676 C C . SER A 1 88 ? 0.868 -2.478 -0.603 1.00 59.78 88 SER A C 1
ATOM 678 O O . SER A 1 88 ? 1.155 -2.786 -1.749 1.00 59.78 88 SER A O 1
ATOM 680 N N . LEU A 1 89 ? -0.042 -3.156 0.107 1.00 61.59 89 LEU A N 1
ATOM 681 C CA . LEU A 1 89 ? -0.752 -4.344 -0.381 1.00 61.59 89 LEU A CA 1
ATOM 682 C C . LEU A 1 89 ? -1.740 -4.013 -1.512 1.00 61.59 89 LEU A C 1
ATOM 684 O O . LEU A 1 89 ? -1.757 -4.686 -2.538 1.00 61.59 89 LEU A O 1
ATOM 688 N N . ALA A 1 90 ? -2.551 -2.963 -1.347 1.00 53.59 90 ALA A N 1
ATOM 689 C CA . ALA A 1 90 ? -3.451 -2.473 -2.390 1.00 53.59 90 ALA A CA 1
ATOM 690 C C . ALA A 1 90 ? -2.664 -1.954 -3.598 1.00 53.59 90 ALA A C 1
ATOM 692 O O . ALA A 1 90 ? -3.109 -2.116 -4.725 1.00 53.59 90 ALA A O 1
ATOM 693 N N . GLY A 1 91 ? -1.482 -1.390 -3.361 1.00 53.09 91 GLY A N 1
ATOM 694 C CA . GLY A 1 91 ? -0.524 -0.985 -4.375 1.00 53.09 91 GLY A CA 1
ATOM 695 C C . GLY A 1 91 ? 0.025 -2.136 -5.208 1.00 53.09 91 GLY A C 1
ATOM 696 O O . GLY A 1 91 ? 0.021 -2.045 -6.431 1.00 53.09 91 GLY A O 1
ATOM 697 N N . CYS A 1 92 ? 0.407 -3.238 -4.558 1.00 52.78 92 CYS A N 1
ATOM 698 C CA . CYS A 1 92 ? 0.804 -4.478 -5.229 1.00 52.78 92 CYS A CA 1
ATOM 699 C C . CYS A 1 92 ? -0.344 -5.079 -6.063 1.00 52.78 92 CYS A C 1
ATOM 701 O O . CYS A 1 92 ? -0.109 -5.620 -7.136 1.00 52.78 92 CYS A O 1
ATOM 703 N N . LEU A 1 93 ? -1.601 -4.946 -5.620 1.00 45.00 93 LEU A N 1
ATOM 704 C CA . LEU A 1 93 ? -2.777 -5.402 -6.381 1.00 45.00 93 LEU A CA 1
ATOM 705 C C . LEU A 1 93 ? -3.200 -4.427 -7.496 1.00 45.00 93 LEU A C 1
ATOM 707 O O . LEU A 1 93 ? -3.797 -4.842 -8.488 1.00 45.00 93 LEU A O 1
ATOM 711 N N . MET A 1 94 ? -2.910 -3.132 -7.336 1.00 41.31 94 MET A N 1
ATOM 712 C CA . MET A 1 94 ? -3.190 -2.056 -8.292 1.00 41.31 94 MET A CA 1
ATOM 713 C C . MET A 1 94 ? -1.951 -1.646 -9.092 1.00 41.31 94 MET A C 1
ATOM 715 O O . MET A 1 94 ? -1.826 -0.492 -9.522 1.00 41.31 94 MET A O 1
ATOM 719 N N . GLU A 1 95 ? -1.051 -2.582 -9.387 1.00 52.72 95 GLU A N 1
ATOM 720 C CA . GLU A 1 95 ? -0.225 -2.409 -10.570 1.00 52.72 95 GLU A CA 1
ATOM 721 C C . GLU A 1 95 ? -1.151 -2.400 -11.790 1.00 52.72 95 GLU A C 1
ATOM 723 O O . GLU A 1 95 ? -1.544 -3.422 -12.351 1.00 52.72 95 GLU A O 1
ATOM 728 N N . HIS A 1 96 ? -1.513 -1.189 -12.209 1.00 46.88 96 HIS A N 1
ATOM 729 C CA . HIS A 1 96 ? -2.323 -0.929 -13.391 1.00 46.88 96 HIS A CA 1
ATOM 730 C C . HIS A 1 96 ? -1.717 -1.602 -14.643 1.00 46.88 96 HIS A C 1
ATOM 732 O O . HIS A 1 96 ? -2.439 -1.893 -15.584 1.00 46.88 96 HIS A O 1
ATOM 738 N N . PHE A 1 97 ? -0.417 -1.923 -14.626 1.00 46.53 97 PHE A N 1
ATOM 739 C CA . PHE A 1 97 ? 0.316 -2.627 -15.684 1.00 46.53 97 PHE A CA 1
ATOM 740 C C . PHE A 1 97 ? 0.241 -4.164 -15.626 1.00 46.53 97 PHE A C 1
ATOM 742 O O . PHE A 1 97 ? 0.386 -4.806 -16.667 1.00 46.53 97 PHE A O 1
ATOM 749 N N . VAL A 1 98 ? 0.003 -4.754 -14.450 1.00 44.94 98 VAL A N 1
ATOM 750 C CA . VAL A 1 98 ? -0.203 -6.206 -14.275 1.00 44.94 98 VAL A CA 1
ATOM 751 C C . VAL A 1 98 ? -1.659 -6.567 -14.558 1.00 44.94 98 VAL A C 1
ATOM 753 O O . VAL A 1 98 ? -1.947 -7.561 -15.223 1.00 44.94 98 VAL A O 1
ATOM 756 N N . VAL A 1 99 ? -2.593 -5.723 -14.111 1.00 47.66 99 VAL A N 1
ATOM 757 C CA . VAL A 1 99 ? -4.030 -5.941 -14.336 1.00 47.66 99 VAL A CA 1
ATOM 758 C C . VAL A 1 99 ? -4.417 -5.604 -15.779 1.00 47.66 99 VAL A C 1
ATOM 760 O O . VAL A 1 99 ? -5.166 -6.354 -16.407 1.00 47.66 99 VAL A O 1
ATOM 763 N N . PHE A 1 100 ? -3.869 -4.523 -16.349 1.00 54.41 100 PHE A N 1
ATOM 764 C CA . PHE A 1 100 ? -4.091 -4.162 -17.748 1.00 54.41 100 PHE A CA 1
ATOM 765 C C . PHE A 1 100 ? -2.847 -4.481 -18.578 1.00 54.41 100 PHE A C 1
ATOM 767 O O . PHE A 1 100 ? -1.872 -3.735 -18.595 1.00 54.41 100 PHE A O 1
ATOM 774 N N . HIS A 1 101 ? -2.918 -5.579 -19.331 1.00 64.06 101 HIS A N 1
ATOM 775 C CA . HIS A 1 101 ? -1.872 -6.057 -20.241 1.00 64.06 101 HIS A CA 1
ATOM 776 C C . HIS A 1 101 ? -1.722 -5.183 -21.505 1.00 64.06 101 HIS A C 1
ATOM 778 O O . HIS A 1 101 ? -1.403 -5.677 -22.582 1.00 64.06 101 HIS A O 1
ATOM 784 N N . SER A 1 102 ? -1.958 -3.873 -21.412 1.00 61.34 102 SER A N 1
ATOM 785 C CA . SER A 1 102 ? -1.916 -2.940 -22.547 1.00 61.34 102 SER A CA 1
ATOM 786 C C . SER A 1 102 ? -0.547 -2.896 -23.234 1.00 61.34 102 SER A C 1
ATOM 788 O O . SER A 1 102 ? -0.470 -2.612 -24.424 1.00 61.34 102 SER A O 1
ATOM 790 N N . TRP A 1 103 ? 0.520 -3.274 -22.527 1.00 65.56 103 TRP A N 1
ATOM 791 C CA . TRP A 1 103 ? 1.861 -3.469 -23.082 1.00 65.56 103 TRP A CA 1
ATOM 792 C C . TRP A 1 103 ? 1.945 -4.592 -24.132 1.00 65.56 103 TRP A C 1
ATOM 794 O O . TRP A 1 103 ? 2.880 -4.602 -24.925 1.00 65.56 103 TRP A O 1
ATOM 804 N N . GLN A 1 104 ? 0.979 -5.519 -24.187 1.00 68.88 104 GLN A N 1
ATOM 805 C CA . GLN A 1 104 ? 0.881 -6.519 -25.262 1.00 68.88 104 GLN A CA 1
ATOM 806 C C . GLN A 1 104 ? 0.488 -5.895 -26.606 1.00 68.88 104 GLN A C 1
ATOM 808 O O . GLN A 1 104 ? 0.706 -6.502 -27.651 1.00 68.88 104 GLN A O 1
ATOM 813 N N . LEU A 1 105 ? -0.091 -4.690 -26.586 1.00 71.25 105 LEU A N 1
ATOM 814 C CA . LEU A 1 105 ? -0.439 -3.937 -27.792 1.00 71.25 105 LEU A CA 1
ATOM 815 C C . LEU A 1 105 ? 0.766 -3.173 -28.354 1.00 71.25 105 LEU A C 1
ATOM 817 O O . LEU A 1 105 ? 0.737 -2.723 -29.498 1.00 71.25 105 LEU A O 1
ATOM 821 N N . THR A 1 106 ? 1.834 -3.036 -27.567 1.00 72.31 106 THR A N 1
ATOM 822 C CA . THR A 1 106 ? 3.066 -2.389 -27.998 1.00 72.31 106 THR A CA 1
ATOM 823 C C . THR A 1 106 ? 3.785 -3.268 -29.016 1.00 72.31 106 THR A C 1
ATOM 825 O O . THR A 1 106 ? 4.195 -4.388 -28.717 1.00 72.31 106 THR A O 1
ATOM 828 N N . THR A 1 107 ? 3.941 -2.763 -30.239 1.00 67.06 107 THR A N 1
ATOM 829 C CA . THR A 1 107 ? 4.478 -3.556 -31.359 1.00 67.06 107 THR A CA 1
ATOM 830 C C . THR A 1 107 ? 6.005 -3.448 -31.476 1.00 67.06 107 THR A C 1
ATOM 832 O O . THR A 1 107 ? 6.625 -4.262 -32.157 1.00 67.06 107 THR A O 1
ATOM 835 N N . SER A 1 108 ? 6.629 -2.466 -30.807 1.00 79.62 108 SER A N 1
ATOM 836 C CA . SER A 1 108 ? 8.074 -2.207 -30.889 1.00 79.62 108 SER A CA 1
ATOM 837 C C . SER A 1 108 ? 8.772 -2.153 -29.514 1.00 79.62 108 SER A C 1
ATOM 839 O O . SER A 1 108 ? 8.217 -1.592 -28.564 1.00 79.62 108 SER A O 1
ATOM 841 N N . PRO A 1 109 ? 10.008 -2.681 -29.384 1.00 76.81 109 PRO A N 1
ATOM 842 C CA . PRO A 1 109 ? 10.780 -2.619 -28.135 1.00 76.81 109 PRO A CA 1
ATOM 843 C C . PRO A 1 109 ? 11.035 -1.188 -27.634 1.00 76.81 109 PRO A C 1
ATOM 845 O O . PRO A 1 109 ? 10.984 -0.934 -26.430 1.00 76.81 109 PRO A O 1
ATOM 848 N N . ASP A 1 110 ? 11.245 -0.241 -28.553 1.00 80.06 110 ASP A N 1
ATOM 849 C CA . ASP A 1 110 ? 11.509 1.169 -28.233 1.00 80.06 110 ASP A CA 1
ATOM 850 C C . ASP A 1 110 ? 10.296 1.855 -27.590 1.00 80.06 110 ASP A C 1
ATOM 852 O O . ASP A 1 110 ? 10.422 2.655 -26.659 1.00 80.06 110 ASP A O 1
ATOM 856 N N . GLU A 1 111 ? 9.095 1.537 -28.070 1.00 80.44 111 GLU A N 1
ATOM 857 C CA . GLU A 1 111 ? 7.847 2.045 -27.505 1.00 80.44 111 GLU A CA 1
ATOM 858 C C . GLU A 1 111 ?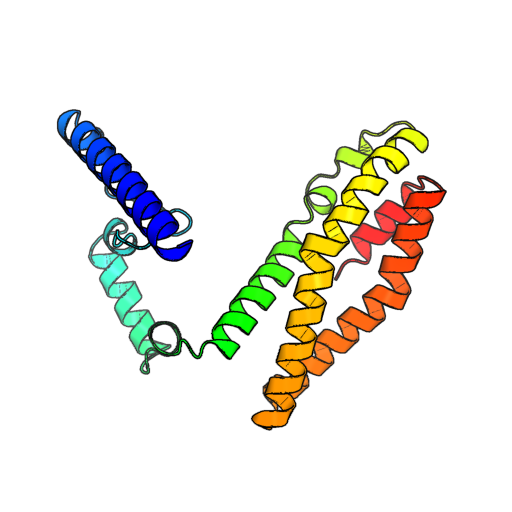 7.609 1.470 -26.102 1.00 80.44 111 GLU A C 1
ATOM 860 O O . GLU A 1 111 ? 7.231 2.207 -25.186 1.00 80.44 111 GLU A O 1
ATOM 865 N N . LEU A 1 112 ? 7.945 0.193 -25.886 1.00 76.75 112 LEU A N 1
ATOM 866 C CA . LEU A 1 112 ? 7.834 -0.442 -24.572 1.00 76.75 112 LEU A CA 1
ATOM 867 C C . LEU A 1 112 ? 8.791 0.206 -23.565 1.00 76.75 112 LEU A C 1
ATOM 869 O O . LEU A 1 112 ? 8.399 0.516 -22.439 1.00 76.75 112 LEU A O 1
ATOM 873 N N . GLN A 1 113 ? 10.025 0.486 -23.981 1.00 76.12 113 GLN A N 1
ATOM 874 C CA . GLN A 1 113 ? 11.025 1.163 -23.157 1.00 76.12 113 GLN A CA 1
ATOM 875 C C . GLN A 1 113 ? 10.577 2.579 -22.751 1.00 76.12 113 GLN A C 1
ATOM 877 O O . GLN A 1 113 ? 10.723 2.978 -21.586 1.00 76.12 113 GLN A O 1
ATOM 882 N N . ARG A 1 114 ? 9.968 3.328 -23.682 1.00 76.88 114 ARG A N 1
ATOM 883 C CA . ARG A 1 114 ? 9.417 4.671 -23.421 1.00 76.88 114 ARG A CA 1
ATOM 884 C C . ARG A 1 114 ? 8.244 4.653 -22.446 1.00 76.88 114 ARG A C 1
ATOM 886 O O . ARG A 1 114 ? 8.121 5.586 -21.658 1.00 76.88 114 ARG A O 1
ATOM 893 N N . LEU A 1 115 ? 7.418 3.607 -22.456 1.00 73.88 115 LEU A N 1
ATOM 894 C CA . LEU A 1 115 ? 6.311 3.438 -21.505 1.00 73.88 115 LEU A CA 1
ATOM 895 C C . LEU A 1 115 ? 6.799 2.991 -20.116 1.00 73.88 115 LEU A C 1
ATOM 897 O O . LEU A 1 115 ? 6.287 3.447 -19.089 1.00 73.88 115 LEU A O 1
ATOM 901 N N . GLN A 1 116 ? 7.816 2.130 -20.071 1.00 72.56 116 GLN A N 1
ATOM 902 C CA . GLN A 1 116 ? 8.333 1.533 -18.836 1.00 72.56 116 GLN A CA 1
ATOM 903 C C . GLN A 1 116 ? 9.224 2.476 -18.019 1.00 72.56 116 GLN A C 1
ATOM 905 O O . GLN A 1 116 ? 9.230 2.411 -16.790 1.00 72.56 116 GLN A O 1
ATOM 910 N N . THR A 1 117 ? 9.950 3.390 -18.663 1.00 70.44 117 THR A N 1
ATOM 911 C CA . THR A 1 117 ? 10.839 4.344 -17.973 1.00 70.44 117 THR A CA 1
ATOM 912 C C . THR A 1 117 ? 10.097 5.278 -16.994 1.00 70.44 117 THR A C 1
ATOM 914 O O . THR A 1 117 ? 10.435 5.282 -15.807 1.00 70.44 117 THR A O 1
ATOM 917 N N . PRO A 1 118 ? 9.064 6.043 -17.410 1.00 70.94 118 PRO A N 1
ATOM 918 C CA . PRO A 1 118 ? 8.325 6.920 -16.499 1.00 70.94 118 PRO A CA 1
ATOM 919 C C . PRO A 1 118 ? 7.508 6.133 -15.468 1.00 70.94 118 PRO A C 1
ATOM 921 O O . PRO A 1 118 ? 7.374 6.570 -14.325 1.00 70.94 118 PRO A O 1
ATOM 924 N N . THR A 1 119 ? 6.994 4.964 -15.852 1.00 67.38 119 THR A N 1
ATOM 925 C CA . THR A 1 119 ? 6.249 4.070 -14.961 1.00 67.38 119 THR A CA 1
ATOM 926 C C . THR A 1 119 ? 7.135 3.539 -13.839 1.00 67.38 119 THR A C 1
ATOM 928 O O . THR A 1 119 ? 6.801 3.721 -12.672 1.00 67.38 119 THR A O 1
ATOM 931 N N . GLY A 1 120 ? 8.310 2.991 -14.166 1.00 66.44 120 GLY A N 1
ATOM 932 C CA . GLY A 1 120 ? 9.257 2.480 -13.173 1.00 66.44 120 GLY A CA 1
ATOM 933 C C . GLY A 1 120 ? 9.744 3.558 -12.200 1.00 66.44 120 GLY A C 1
ATOM 934 O O . GLY A 1 120 ? 9.899 3.296 -11.008 1.00 66.44 120 GLY A O 1
ATOM 935 N N . MET A 1 121 ? 9.909 4.801 -12.668 1.00 68.81 121 MET A N 1
ATOM 936 C CA . MET A 1 121 ? 10.225 5.926 -11.780 1.00 68.81 121 MET A CA 1
ATOM 937 C C . MET A 1 121 ? 9.082 6.231 -10.807 1.00 68.81 121 MET A C 1
ATOM 939 O O . MET A 1 121 ? 9.336 6.508 -9.638 1.00 68.81 121 MET A O 1
ATOM 943 N N . ARG A 1 122 ? 7.819 6.146 -11.243 1.00 69.06 122 ARG A N 1
ATOM 944 C CA . ARG A 1 122 ? 6.657 6.334 -10.359 1.00 69.06 122 ARG A CA 1
ATOM 945 C C . ARG A 1 122 ? 6.519 5.204 -9.339 1.00 69.06 122 ARG A C 1
ATOM 947 O O . ARG A 1 122 ? 6.227 5.501 -8.183 1.00 69.06 122 ARG A O 1
ATOM 954 N N . THR A 1 123 ? 6.810 3.957 -9.716 1.00 70.44 123 THR A N 1
ATOM 955 C CA . THR A 1 123 ? 6.835 2.797 -8.802 1.00 70.44 123 THR A CA 1
ATOM 956 C C . THR A 1 123 ? 7.760 3.037 -7.604 1.00 70.44 123 THR A C 1
ATOM 958 O O . THR A 1 123 ? 7.407 2.708 -6.471 1.00 70.44 123 THR A O 1
ATOM 961 N N . LEU A 1 124 ? 8.911 3.688 -7.812 1.00 70.38 124 LEU A N 1
ATOM 962 C CA . LEU A 1 124 ? 9.828 4.036 -6.724 1.00 70.38 124 LEU A CA 1
ATOM 963 C C . LEU A 1 124 ? 9.156 4.933 -5.669 1.00 70.38 124 LEU A C 1
ATOM 965 O O . LEU A 1 124 ? 9.203 4.634 -4.474 1.00 70.38 124 LEU A O 1
ATOM 969 N N . TYR A 1 125 ? 8.520 6.021 -6.106 1.00 72.12 125 TYR A N 1
ATOM 970 C CA . TYR A 1 125 ? 7.913 6.998 -5.198 1.00 72.12 125 TYR A CA 1
ATOM 971 C C . TYR A 1 125 ? 6.624 6.492 -4.553 1.00 72.12 125 TYR A C 1
ATOM 973 O O . TYR A 1 125 ? 6.373 6.782 -3.385 1.00 72.12 125 TYR A O 1
ATOM 981 N N . ILE A 1 126 ? 5.818 5.748 -5.309 1.00 70.31 126 ILE A N 1
ATOM 982 C CA . ILE A 1 126 ? 4.496 5.292 -4.876 1.00 70.31 126 ILE A CA 1
ATOM 983 C C . ILE A 1 126 ? 4.609 4.039 -4.001 1.00 70.31 126 ILE A C 1
ATOM 985 O O . ILE A 1 126 ? 3.866 3.923 -3.037 1.00 70.31 126 ILE A O 1
ATOM 989 N N . TYR A 1 127 ? 5.554 3.131 -4.263 1.00 71.69 127 TYR A N 1
ATOM 990 C CA . TYR A 1 127 ? 5.591 1.834 -3.573 1.00 71.69 127 TYR A CA 1
ATOM 991 C C . TYR A 1 127 ? 6.862 1.604 -2.759 1.00 71.69 127 TYR A C 1
ATOM 993 O O . TYR A 1 127 ? 6.786 1.241 -1.584 1.00 71.69 127 TYR A O 1
ATOM 1001 N N . VAL A 1 128 ? 8.041 1.861 -3.329 1.00 77.88 128 VAL A N 1
ATOM 1002 C CA . VAL A 1 128 ? 9.314 1.535 -2.658 1.00 77.88 128 VAL A CA 1
ATOM 1003 C C . VAL A 1 128 ? 9.555 2.434 -1.445 1.00 77.88 128 VAL A C 1
ATOM 1005 O O . VAL A 1 128 ? 9.922 1.936 -0.380 1.00 77.88 128 VAL A O 1
ATOM 1008 N N . ILE A 1 129 ? 9.316 3.745 -1.566 1.00 83.00 129 ILE A N 1
ATOM 1009 C CA . ILE A 1 129 ? 9.497 4.683 -0.446 1.00 83.00 129 ILE A CA 1
ATOM 1010 C C . ILE A 1 129 ? 8.532 4.364 0.714 1.00 83.00 129 ILE A C 1
ATOM 1012 O O . ILE A 1 129 ? 9.014 4.192 1.839 1.00 83.00 129 ILE A O 1
ATOM 1016 N N . PRO A 1 130 ? 7.210 4.203 0.501 1.00 79.94 130 PRO A N 1
ATOM 1017 C CA . PRO A 1 130 ? 6.307 3.777 1.571 1.00 79.94 130 PRO A CA 1
ATOM 1018 C C . PRO A 1 130 ? 6.682 2.423 2.177 1.00 79.94 130 PRO A C 1
ATOM 1020 O O . PRO A 1 130 ? 6.667 2.291 3.403 1.00 79.94 130 PRO A O 1
ATOM 1023 N N . LYS A 1 131 ? 7.107 1.442 1.370 1.00 81.94 131 LYS A N 1
ATOM 1024 C CA . LYS A 1 131 ? 7.593 0.141 1.864 1.00 81.94 131 LYS A CA 1
ATOM 1025 C C . LYS A 1 131 ? 8.818 0.296 2.770 1.00 81.94 131 LYS A C 1
ATOM 1027 O O . LYS A 1 131 ? 8.874 -0.333 3.830 1.00 81.94 131 LYS A O 1
ATOM 1032 N N . MET A 1 132 ? 9.774 1.156 2.410 1.00 86.25 132 MET A N 1
ATOM 1033 C CA . MET A 1 132 ? 10.938 1.467 3.254 1.00 86.25 132 MET A CA 1
ATOM 1034 C C . MET A 1 132 ? 10.506 2.057 4.596 1.00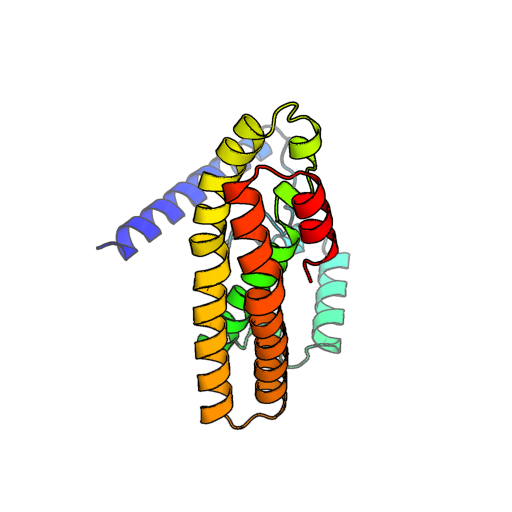 86.25 132 MET A C 1
ATOM 1036 O O . MET A 1 132 ? 10.913 1.559 5.644 1.00 86.25 132 MET A O 1
ATOM 1040 N N . ILE A 1 133 ? 9.634 3.068 4.573 1.00 86.62 133 ILE A N 1
ATOM 1041 C CA . ILE A 1 133 ? 9.112 3.716 5.787 1.00 86.62 133 ILE A CA 1
ATOM 1042 C C . ILE A 1 133 ? 8.389 2.694 6.677 1.00 86.62 133 ILE A C 1
ATOM 1044 O O . ILE A 1 133 ? 8.639 2.632 7.880 1.00 86.62 133 ILE A O 1
ATOM 1048 N N . THR A 1 134 ? 7.548 1.849 6.080 1.00 83.56 134 THR A N 1
ATOM 1049 C CA . THR A 1 134 ? 6.821 0.771 6.771 1.00 83.56 134 THR A CA 1
ATOM 1050 C C . THR A 1 134 ? 7.778 -0.217 7.425 1.00 83.56 134 THR A C 1
ATOM 1052 O O . THR A 1 134 ? 7.581 -0.596 8.576 1.00 83.56 134 THR A O 1
ATOM 1055 N N . THR A 1 135 ? 8.845 -0.598 6.720 1.00 87.44 135 THR A N 1
ATOM 1056 C CA . THR A 1 135 ? 9.860 -1.528 7.231 1.00 87.44 135 THR A CA 1
ATOM 1057 C C . THR A 1 135 ? 10.592 -0.934 8.430 1.00 87.44 135 THR A C 1
ATOM 1059 O O . THR A 1 135 ? 10.723 -1.592 9.460 1.00 87.44 135 THR A O 1
ATOM 1062 N N . LEU A 1 136 ? 11.008 0.332 8.340 1.00 89.75 136 LEU A N 1
ATOM 1063 C CA . LEU A 1 136 ? 11.667 1.034 9.443 1.00 89.75 136 LEU A CA 1
ATOM 1064 C C . LEU A 1 136 ? 10.747 1.160 10.665 1.00 89.75 136 LEU A C 1
ATOM 1066 O O . LEU A 1 136 ? 11.174 0.890 11.789 1.00 89.75 136 LEU A O 1
ATOM 1070 N N . LEU A 1 137 ? 9.475 1.506 10.447 1.00 87.19 137 LEU A N 1
ATOM 1071 C CA . LEU A 1 137 ? 8.479 1.595 11.512 1.00 87.19 137 LEU A CA 1
ATOM 1072 C C . LEU A 1 137 ? 8.218 0.228 12.162 1.00 87.19 137 LEU A C 1
ATOM 1074 O O . LEU A 1 137 ? 8.169 0.139 13.387 1.00 87.19 137 LEU A O 1
ATOM 1078 N N . ALA A 1 138 ? 8.095 -0.840 11.370 1.00 85.75 138 ALA A N 1
ATOM 1079 C CA . ALA A 1 138 ? 7.903 -2.198 11.874 1.00 85.75 138 ALA A CA 1
ATOM 1080 C C . ALA A 1 138 ? 9.095 -2.659 12.726 1.00 85.75 138 ALA A C 1
ATOM 1082 O O . ALA A 1 138 ? 8.889 -3.182 13.821 1.00 85.75 138 ALA A O 1
ATOM 1083 N N . CYS A 1 139 ? 10.329 -2.397 12.283 1.00 89.25 139 CYS A N 1
ATOM 1084 C CA . CYS A 1 139 ? 11.539 -2.675 13.061 1.00 89.25 139 CYS A CA 1
ATOM 1085 C C . CYS A 1 139 ? 11.561 -1.896 14.384 1.00 89.25 139 CYS A C 1
ATOM 1087 O O . CYS A 1 139 ? 11.816 -2.479 15.440 1.00 89.25 139 CYS A O 1
ATOM 1089 N N . TYR A 1 140 ? 11.245 -0.598 14.351 1.00 89.50 140 TYR A N 1
ATOM 1090 C CA . TYR A 1 140 ? 11.178 0.240 15.551 1.00 89.50 140 TYR A CA 1
ATOM 1091 C C . TYR A 1 140 ? 10.120 -0.255 16.549 1.00 89.50 140 TYR A C 1
ATOM 1093 O O . TYR A 1 140 ? 10.381 -0.355 17.752 1.00 89.50 140 TYR A O 1
ATOM 1101 N N . LEU A 1 141 ? 8.929 -0.611 16.065 1.00 86.00 141 LEU A N 1
ATOM 1102 C CA . LEU A 1 141 ? 7.858 -1.147 16.906 1.00 86.00 141 LEU A CA 1
ATOM 1103 C C . LEU A 1 141 ? 8.212 -2.531 17.462 1.00 86.00 141 LEU A C 1
ATOM 1105 O O . LEU A 1 141 ? 7.959 -2.791 18.639 1.00 86.00 141 LEU A O 1
ATOM 1109 N N . ALA A 1 142 ? 8.828 -3.405 16.662 1.00 88.06 142 ALA A N 1
ATOM 1110 C CA . ALA A 1 142 ? 9.294 -4.715 17.117 1.00 88.06 142 ALA A CA 1
ATOM 1111 C C . ALA A 1 142 ? 10.338 -4.583 18.237 1.00 88.06 142 ALA A C 1
ATOM 1113 O O . ALA A 1 142 ? 10.284 -5.331 19.215 1.00 88.06 142 ALA A O 1
ATOM 1114 N N . TRP A 1 143 ? 11.241 -3.604 18.120 1.00 87.69 143 TRP A N 1
ATOM 1115 C CA . TRP A 1 143 ? 12.259 -3.302 19.125 1.00 87.69 143 TRP A CA 1
ATOM 1116 C C . TRP A 1 143 ? 11.651 -2.770 20.427 1.00 87.69 143 TRP A C 1
ATOM 1118 O O . TRP A 1 143 ? 11.942 -3.274 21.507 1.00 87.69 143 TRP A O 1
ATOM 1128 N N . THR A 1 144 ? 10.782 -1.763 20.330 1.00 89.88 144 THR A N 1
ATOM 1129 C CA . THR A 1 144 ? 10.242 -1.052 21.503 1.00 89.88 144 THR A CA 1
ATOM 1130 C C . THR A 1 144 ? 9.177 -1.837 22.262 1.00 89.88 144 THR A C 1
ATOM 1132 O O . THR A 1 144 ? 9.084 -1.720 23.480 1.00 89.88 144 THR A O 1
ATOM 1135 N N . THR A 1 145 ? 8.366 -2.637 21.567 1.00 84.94 145 THR A N 1
ATOM 1136 C CA . THR A 1 145 ? 7.248 -3.369 22.187 1.00 84.94 145 THR A CA 1
ATOM 1137 C C . THR A 1 145 ? 7.569 -4.834 22.486 1.00 84.94 145 THR A C 1
ATOM 1139 O O . THR A 1 145 ? 6.820 -5.477 23.220 1.00 84.94 145 THR A O 1
ATOM 1142 N N . ASN A 1 146 ? 8.656 -5.367 21.911 1.00 84.75 146 ASN A N 1
ATOM 1143 C CA . ASN A 1 146 ? 9.101 -6.762 22.013 1.00 84.75 146 ASN A CA 1
ATOM 1144 C C . ASN A 1 146 ? 8.009 -7.812 21.702 1.00 84.75 146 ASN A C 1
ATOM 1146 O O . ASN A 1 146 ? 8.062 -8.947 22.173 1.00 84.75 146 ASN A O 1
ATOM 1150 N N . GLN A 1 147 ? 7.012 -7.449 20.892 1.00 82.62 147 GLN A N 1
ATOM 1151 C CA . GLN A 1 147 ? 5.914 -8.339 20.521 1.00 82.62 147 GLN A CA 1
ATOM 1152 C C . GLN A 1 147 ? 6.350 -9.344 19.448 1.00 82.62 147 GLN A C 1
ATOM 1154 O O . GLN A 1 147 ? 6.907 -8.970 18.414 1.00 82.62 147 GLN A O 1
ATOM 1159 N N . THR A 1 148 ? 6.043 -10.626 19.653 1.00 83.94 148 THR A N 1
ATOM 1160 C CA . THR A 1 148 ? 6.446 -11.712 18.741 1.00 83.94 148 THR A CA 1
ATOM 1161 C C . THR A 1 148 ? 5.838 -11.574 17.343 1.00 83.94 148 THR A C 1
ATOM 1163 O O . THR A 1 148 ? 6.516 -11.828 16.353 1.00 83.94 148 THR A O 1
ATOM 1166 N N . TRP A 1 149 ? 4.586 -11.120 17.234 1.00 81.31 149 TRP A N 1
ATOM 1167 C CA . TRP A 1 149 ? 3.920 -10.952 15.937 1.00 81.31 149 TRP A CA 1
ATOM 1168 C C . TRP A 1 149 ? 4.583 -9.872 15.065 1.00 81.31 149 TRP A C 1
ATOM 1170 O O . TRP A 1 149 ? 4.687 -10.049 13.856 1.00 81.31 149 TRP A O 1
ATOM 1180 N N . LEU A 1 150 ? 5.122 -8.802 15.665 1.00 83.25 150 LEU A N 1
ATOM 1181 C CA . LEU A 1 150 ? 5.859 -7.766 14.931 1.00 83.25 150 LEU A CA 1
ATOM 1182 C C . LEU A 1 150 ? 7.187 -8.289 14.374 1.00 83.25 150 LEU A C 1
ATOM 1184 O O . LEU A 1 150 ? 7.590 -7.887 13.286 1.00 83.25 150 LEU A O 1
ATOM 1188 N N . LYS A 1 151 ? 7.846 -9.223 15.072 1.00 84.69 151 LYS A N 1
ATOM 1189 C CA . LYS A 1 151 ? 9.058 -9.890 14.565 1.00 84.69 151 LYS A CA 1
ATOM 1190 C C . LYS A 1 151 ? 8.745 -10.730 13.325 1.00 84.69 151 LYS A C 1
ATOM 1192 O O . LYS A 1 151 ? 9.506 -10.687 12.363 1.00 84.69 151 LYS A O 1
ATOM 1197 N N . TRP A 1 152 ? 7.601 -11.419 13.312 1.00 84.06 152 TRP A N 1
ATOM 1198 C CA . TRP A 1 152 ? 7.110 -12.119 12.121 1.00 84.06 152 TRP A CA 1
ATOM 1199 C C . TRP A 1 152 ? 6.784 -11.156 10.975 1.00 84.06 152 TRP A C 1
ATOM 1201 O O . TRP A 1 152 ? 7.177 -11.423 9.844 1.00 84.06 152 TRP A O 1
ATOM 1211 N N . CYS A 1 153 ? 6.160 -10.004 11.252 1.00 82.75 153 CYS A N 1
ATOM 1212 C CA . CYS A 1 153 ? 5.947 -8.972 10.231 1.00 82.75 153 CYS A CA 1
ATOM 1213 C C . CYS A 1 153 ? 7.267 -8.497 9.606 1.00 82.75 153 CYS A C 1
ATOM 1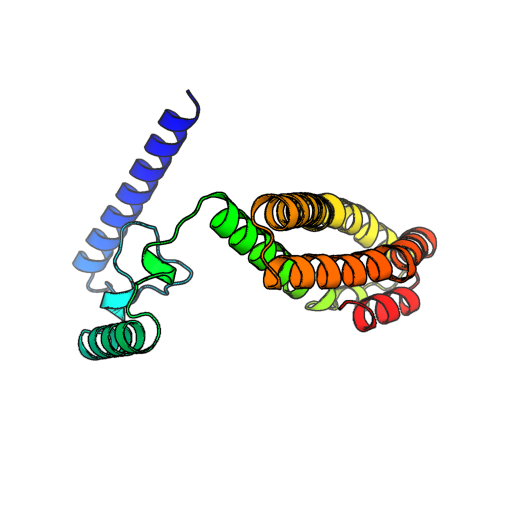215 O O . CYS A 1 153 ? 7.365 -8.404 8.383 1.00 82.75 153 CYS A O 1
ATOM 1217 N N . VAL A 1 154 ? 8.293 -8.236 10.423 1.00 87.25 154 VAL A N 1
ATOM 1218 C CA . VAL A 1 154 ? 9.626 -7.854 9.930 1.00 87.25 154 VAL A CA 1
ATOM 1219 C C . VAL A 1 154 ? 10.241 -8.976 9.091 1.00 87.25 154 VAL A C 1
ATOM 1221 O O . VAL A 1 154 ? 10.736 -8.694 8.005 1.00 87.25 154 VAL A O 1
ATOM 1224 N N . ALA A 1 155 ? 10.148 -10.236 9.527 1.00 86.88 155 ALA A N 1
ATOM 1225 C CA . ALA A 1 155 ? 10.656 -11.378 8.765 1.00 86.88 155 ALA A CA 1
ATOM 1226 C C . ALA A 1 155 ? 9.988 -11.505 7.382 1.00 86.88 155 ALA A C 1
ATOM 1228 O O . ALA A 1 155 ? 10.682 -11.673 6.379 1.00 86.88 155 ALA A O 1
ATOM 1229 N N . CYS A 1 156 ? 8.663 -11.345 7.297 1.00 83.88 156 CYS A N 1
ATOM 1230 C CA . CYS A 1 156 ? 7.945 -11.338 6.017 1.00 83.88 156 CYS A CA 1
ATOM 1231 C C . CYS A 1 156 ? 8.387 -10.173 5.116 1.00 83.88 156 CYS A C 1
ATOM 1233 O O . CYS A 1 156 ? 8.625 -10.363 3.922 1.00 83.88 156 CYS A O 1
ATOM 1235 N N . LEU A 1 157 ? 8.564 -8.974 5.685 1.00 84.38 157 LEU A N 1
ATOM 1236 C CA . LEU A 1 157 ? 9.090 -7.824 4.945 1.00 84.38 157 LEU A CA 1
ATOM 1237 C C . LEU A 1 157 ? 10.516 -8.080 4.439 1.00 84.38 157 LEU A C 1
ATOM 1239 O O . LEU A 1 157 ? 10.842 -7.673 3.325 1.00 84.38 157 LEU A O 1
ATOM 1243 N N . THR A 1 158 ? 11.354 -8.784 5.206 1.00 86.44 158 THR A N 1
ATOM 1244 C CA . THR A 1 158 ? 12.701 -9.179 4.772 1.00 86.44 158 THR A CA 1
ATOM 1245 C C . THR A 1 158 ? 12.656 -10.090 3.548 1.00 86.44 158 THR A C 1
ATOM 1247 O O . THR A 1 158 ? 13.390 -9.833 2.598 1.00 86.44 158 THR A O 1
ATOM 1250 N N . VAL A 1 159 ? 11.776 -11.097 3.519 1.00 86.19 159 VAL A N 1
ATOM 1251 C CA . VAL A 1 159 ? 11.600 -11.966 2.337 1.00 86.19 159 VAL A CA 1
ATOM 1252 C C . VAL A 1 159 ? 11.219 -11.136 1.110 1.00 86.19 159 VAL A C 1
ATOM 1254 O O . VAL A 1 159 ? 11.826 -11.282 0.049 1.00 86.19 159 VAL A O 1
ATOM 1257 N N . SER A 1 160 ? 10.284 -10.198 1.276 1.00 83.00 160 SER A N 1
ATOM 1258 C CA . SER A 1 160 ? 9.873 -9.296 0.200 1.00 83.00 160 SER A CA 1
ATOM 1259 C C . SER A 1 160 ? 11.023 -8.404 -0.294 1.00 83.00 160 SER A C 1
ATOM 1261 O O . SER A 1 160 ? 11.173 -8.207 -1.499 1.00 83.00 160 SER A O 1
ATOM 1263 N N . TRP A 1 161 ? 11.871 -7.878 0.599 1.00 86.25 161 TRP A N 1
ATOM 1264 C CA . TRP A 1 161 ? 13.066 -7.117 0.209 1.00 86.25 161 TRP A CA 1
ATOM 1265 C C . TRP A 1 161 ? 14.095 -7.971 -0.528 1.00 86.25 161 TRP A C 1
ATOM 1267 O O . TRP A 1 161 ? 14.628 -7.525 -1.543 1.00 86.25 161 TRP A O 1
ATOM 1277 N N . VAL A 1 162 ? 14.350 -9.195 -0.057 1.00 87.75 162 VAL A N 1
ATOM 1278 C CA . VAL A 1 162 ? 15.262 -10.132 -0.726 1.00 87.75 162 VAL A CA 1
ATOM 1279 C C . VAL A 1 162 ? 14.785 -10.405 -2.148 1.00 87.75 162 VAL A C 1
ATOM 1281 O O . VAL A 1 162 ? 15.590 -10.263 -3.064 1.00 87.75 162 VAL A O 1
ATOM 1284 N N . SER A 1 163 ? 13.496 -10.701 -2.346 1.00 82.88 163 SER A N 1
ATOM 1285 C CA . SER A 1 163 ? 12.920 -10.836 -3.690 1.00 82.88 163 SER A CA 1
ATOM 1286 C C . SER A 1 163 ? 13.168 -9.579 -4.523 1.00 82.88 163 SER A C 1
ATOM 1288 O O . SER A 1 163 ? 13.729 -9.675 -5.612 1.00 82.88 163 SER A O 1
ATOM 1290 N N . SER A 1 164 ? 12.839 -8.391 -3.989 1.00 82.69 164 SER A N 1
ATOM 1291 C CA . SER A 1 164 ? 12.976 -7.122 -4.722 1.00 82.69 164 SER A CA 1
ATOM 1292 C C . SER A 1 164 ? 14.388 -6.911 -5.277 1.00 82.69 164 SER A C 1
ATOM 1294 O O . SER A 1 164 ? 14.545 -6.475 -6.419 1.00 82.69 164 SER A O 1
ATOM 1296 N N . PHE A 1 165 ? 15.420 -7.233 -4.495 1.00 85.75 165 PHE A N 1
ATOM 1297 C CA . PHE A 1 165 ? 16.813 -7.057 -4.910 1.00 85.75 165 PHE A CA 1
ATOM 1298 C C . PHE A 1 165 ? 17.335 -8.162 -5.831 1.00 85.75 165 PHE A C 1
ATOM 1300 O O . PHE A 1 165 ? 18.203 -7.878 -6.658 1.00 85.75 165 PHE A O 1
ATOM 1307 N N . THR A 1 166 ? 16.843 -9.395 -5.705 1.00 84.19 166 THR A N 1
ATOM 1308 C CA . THR A 1 166 ? 17.349 -10.537 -6.485 1.00 84.19 166 THR A CA 1
ATOM 1309 C C . THR A 1 166 ? 16.581 -10.770 -7.782 1.00 84.19 166 THR A C 1
ATOM 1311 O O . THR A 1 166 ? 17.176 -11.239 -8.751 1.00 84.19 166 THR A O 1
ATOM 1314 N N . VAL A 1 167 ? 15.297 -10.414 -7.823 1.00 81.62 167 VAL A N 1
ATOM 1315 C CA . VAL A 1 167 ? 14.396 -10.682 -8.948 1.00 81.62 167 VAL A CA 1
ATOM 1316 C C . VAL A 1 167 ? 13.902 -9.380 -9.567 1.00 81.62 167 VAL A C 1
ATOM 1318 O O . VAL A 1 167 ? 14.306 -9.064 -10.686 1.00 81.62 167 VAL A O 1
ATOM 1321 N N . GLN A 1 168 ? 13.088 -8.589 -8.857 1.00 78.25 168 GLN A N 1
ATOM 1322 C CA . GLN A 1 168 ? 12.376 -7.466 -9.481 1.00 78.25 168 GLN A CA 1
ATOM 1323 C C . GLN A 1 168 ? 13.314 -6.371 -10.026 1.00 78.25 168 GLN A C 1
ATOM 1325 O O . GLN A 1 168 ? 13.191 -5.983 -11.186 1.00 78.25 168 GLN A O 1
ATOM 1330 N N . ILE A 1 169 ? 14.289 -5.882 -9.247 1.00 81.75 169 ILE A N 1
ATOM 1331 C CA . ILE A 1 169 ? 15.173 -4.779 -9.679 1.00 81.75 169 ILE A CA 1
ATOM 1332 C C . ILE A 1 169 ? 16.044 -5.159 -10.894 1.00 81.75 169 ILE A C 1
ATOM 1334 O O . ILE A 1 169 ? 16.089 -4.376 -11.851 1.00 81.75 169 ILE A O 1
ATOM 1338 N N . PRO A 1 170 ? 16.745 -6.313 -10.911 1.00 84.31 170 PRO A N 1
ATOM 1339 C CA . PRO A 1 170 ? 17.509 -6.735 -12.086 1.00 84.31 170 PRO A CA 1
ATOM 1340 C C . PRO A 1 170 ? 16.643 -6.863 -13.341 1.00 84.31 170 PRO A C 1
ATOM 1342 O O . PRO A 1 170 ? 17.043 -6.425 -14.422 1.00 84.31 170 PRO A O 1
ATOM 1345 N N . LEU A 1 171 ? 15.442 -7.421 -13.194 1.00 79.75 171 LEU A N 1
ATOM 1346 C CA . LEU A 1 171 ? 14.530 -7.652 -14.304 1.00 79.75 171 LEU A CA 1
ATOM 1347 C C . LEU A 1 171 ? 13.947 -6.333 -14.842 1.00 79.75 171 LEU A C 1
ATOM 1349 O O . LEU A 1 171 ? 13.937 -6.125 -16.056 1.00 79.75 171 LEU A O 1
ATOM 1353 N N . GLN A 1 172 ? 13.585 -5.397 -13.957 1.00 78.56 172 GLN A N 1
ATOM 1354 C CA . GLN A 1 172 ? 13.157 -4.039 -14.318 1.00 78.56 172 GLN A CA 1
ATOM 1355 C C . GLN A 1 172 ? 14.248 -3.302 -15.104 1.00 78.56 172 GLN A C 1
ATOM 1357 O O . GLN A 1 172 ? 13.965 -2.679 -16.127 1.00 78.56 172 GLN A O 1
ATOM 1362 N N . ARG A 1 173 ? 15.511 -3.395 -14.663 1.00 81.06 173 ARG A N 1
ATOM 1363 C CA . ARG A 1 173 ? 16.650 -2.790 -15.373 1.00 81.06 173 ARG A CA 1
ATOM 1364 C C . ARG A 1 173 ? 16.844 -3.403 -16.753 1.00 81.06 173 ARG A C 1
ATOM 1366 O O . ARG A 1 173 ? 17.088 -2.669 -17.704 1.00 81.06 173 ARG A O 1
ATOM 1373 N N . ARG A 1 174 ? 16.700 -4.726 -16.875 1.00 81.19 174 ARG A N 1
ATOM 1374 C CA . ARG A 1 174 ? 16.777 -5.422 -18.164 1.00 81.19 174 ARG A CA 1
ATOM 1375 C C . ARG A 1 174 ? 15.699 -4.917 -19.119 1.00 81.19 174 ARG A C 1
ATOM 1377 O O . ARG A 1 174 ? 16.028 -4.506 -20.223 1.00 81.19 174 ARG A O 1
ATOM 1384 N N . ILE A 1 175 ? 14.447 -4.853 -18.670 1.00 78.25 175 ILE A N 1
ATOM 1385 C CA . ILE A 1 175 ? 13.315 -4.322 -19.448 1.00 78.25 175 ILE A CA 1
ATOM 1386 C C . ILE A 1 175 ? 13.584 -2.878 -19.890 1.00 78.25 175 ILE A C 1
ATOM 1388 O O . ILE A 1 175 ? 13.396 -2.547 -21.058 1.00 78.25 175 ILE A O 1
ATOM 1392 N N . GLN A 1 176 ? 14.075 -2.031 -18.982 1.00 78.19 176 GLN A N 1
ATOM 1393 C CA . GLN A 1 176 ? 14.422 -0.640 -19.286 1.00 78.19 176 GLN A CA 1
ATOM 1394 C C . GLN A 1 176 ? 15.595 -0.494 -20.257 1.00 78.19 176 GLN A C 1
ATOM 1396 O O . GLN A 1 176 ? 15.746 0.579 -20.826 1.00 78.19 176 GLN A O 1
ATOM 1401 N N . GLN A 1 177 ? 16.436 -1.512 -20.440 1.00 81.56 177 GLN A N 1
ATOM 1402 C CA . GLN A 1 177 ? 17.574 -1.475 -21.363 1.00 81.56 177 GLN A CA 1
ATOM 1403 C C . GLN A 1 177 ? 17.258 -2.121 -22.711 1.00 81.56 177 GLN A C 1
ATOM 1405 O O . GLN A 1 177 ? 17.739 -1.645 -23.734 1.00 81.56 177 GLN A O 1
ATOM 1410 N N . THR A 1 178 ? 16.481 -3.206 -22.717 1.00 79.75 178 THR A N 1
ATOM 1411 C CA . THR A 1 178 ? 16.288 -4.054 -23.900 1.00 79.75 178 THR A CA 1
ATOM 1412 C C . THR A 1 178 ? 14.880 -3.999 -24.482 1.00 79.75 178 THR A C 1
ATOM 1414 O O . THR A 1 178 ? 14.678 -4.525 -25.572 1.00 79.75 178 THR A O 1
ATOM 1417 N N . GLY A 1 179 ? 13.894 -3.443 -23.765 1.00 73.75 179 GLY A N 1
ATOM 1418 C CA . GLY A 1 179 ? 12.489 -3.484 -24.186 1.00 73.75 179 GLY A CA 1
ATOM 1419 C C . GLY A 1 179 ? 11.960 -4.915 -24.362 1.00 73.75 179 GLY A C 1
ATOM 1420 O O . GLY A 1 179 ? 11.110 -5.159 -25.211 1.00 73.75 179 GLY A O 1
ATOM 1421 N N . ASP A 1 180 ? 12.497 -5.884 -23.609 1.00 77.31 180 ASP A N 1
ATOM 1422 C CA . ASP A 1 180 ? 12.178 -7.306 -23.788 1.00 77.31 180 ASP A CA 1
ATOM 1423 C C . ASP A 1 180 ? 10.828 -7.663 -23.152 1.00 77.31 180 ASP A C 1
ATOM 1425 O O . ASP A 1 180 ? 10.690 -7.753 -21.928 1.00 77.31 180 ASP A O 1
ATOM 1429 N N . SER A 1 181 ? 9.833 -7.932 -23.997 1.00 71.31 181 SER A N 1
ATOM 1430 C CA . SER A 1 181 ? 8.494 -8.347 -23.577 1.00 71.31 181 SER A CA 1
ATOM 1431 C C . SER A 1 181 ? 8.488 -9.690 -22.834 1.00 71.31 181 SER A C 1
ATOM 1433 O O . SER A 1 181 ? 7.615 -9.911 -21.997 1.00 71.31 181 SER A O 1
ATOM 1435 N N . LYS A 1 182 ? 9.455 -10.591 -23.080 1.00 78.94 182 LYS A N 1
ATOM 1436 C CA . LYS A 1 182 ? 9.539 -11.874 -22.355 1.00 78.94 182 LYS A CA 1
ATOM 1437 C C . LYS A 1 182 ? 9.985 -11.670 -20.915 1.00 78.94 182 LYS A C 1
ATOM 1439 O O . LYS A 1 182 ? 9.406 -12.269 -20.015 1.00 78.94 182 LYS A O 1
ATOM 1444 N N . ALA A 1 183 ? 10.967 -10.794 -20.698 1.00 74.12 183 ALA A N 1
ATOM 1445 C CA . ALA A 1 183 ? 11.348 -10.374 -19.354 1.00 74.12 183 ALA A CA 1
ATOM 1446 C C . ALA A 1 183 ? 10.161 -9.723 -18.627 1.00 74.12 183 ALA A C 1
ATOM 1448 O O . ALA A 1 183 ? 9.988 -9.945 -17.436 1.00 74.12 183 ALA A O 1
ATOM 1449 N N . LEU A 1 184 ? 9.300 -8.996 -19.344 1.00 73.25 184 LEU A N 1
ATOM 1450 C CA . LEU A 1 184 ? 8.090 -8.411 -18.768 1.00 73.25 184 LEU A CA 1
ATOM 1451 C C . LEU A 1 184 ? 7.074 -9.466 -18.306 1.00 73.25 184 LEU A C 1
ATOM 1453 O O . LEU A 1 184 ? 6.550 -9.366 -17.203 1.00 73.25 184 LEU A O 1
ATOM 1457 N N . VAL A 1 185 ? 6.843 -10.510 -19.110 1.00 75.56 185 VAL A N 1
ATOM 1458 C CA . VAL A 1 185 ? 6.010 -11.659 -18.708 1.00 75.56 185 VAL A CA 1
ATOM 1459 C C . VAL A 1 185 ? 6.581 -12.303 -17.450 1.00 75.56 185 VAL A C 1
ATOM 1461 O O . VAL A 1 185 ? 5.846 -12.555 -16.502 1.00 75.56 185 VAL A O 1
ATOM 1464 N N . THR A 1 186 ? 7.893 -12.547 -17.417 1.00 75.94 186 THR A N 1
ATOM 1465 C CA . THR A 1 186 ? 8.538 -13.103 -16.226 1.00 75.94 186 THR A CA 1
ATOM 1466 C C . THR A 1 186 ? 8.330 -12.204 -15.011 1.00 75.94 186 THR A C 1
ATOM 1468 O O . THR A 1 186 ? 8.004 -12.739 -13.961 1.00 75.94 186 THR A O 1
ATOM 1471 N N . LEU A 1 187 ? 8.422 -10.874 -15.159 1.00 72.44 187 LEU A N 1
ATOM 1472 C CA . LEU A 1 187 ? 8.182 -9.926 -14.065 1.00 72.44 187 LEU A CA 1
ATOM 1473 C C . LEU A 1 187 ? 6.809 -10.151 -13.444 1.00 72.44 187 LEU A C 1
ATOM 1475 O O . LEU A 1 187 ? 6.731 -10.397 -12.247 1.00 72.44 187 LEU A O 1
ATOM 1479 N N . VAL A 1 188 ? 5.771 -10.154 -14.286 1.00 69.69 188 VAL A N 1
ATOM 1480 C CA . VAL A 1 188 ? 4.364 -10.323 -13.894 1.00 69.69 188 VAL A CA 1
ATOM 1481 C C . VAL A 1 188 ? 4.145 -11.627 -13.128 1.00 69.69 188 VAL A C 1
ATOM 1483 O O . VAL A 1 188 ? 3.437 -11.646 -12.129 1.00 69.69 188 VAL A O 1
ATOM 1486 N N . TRP A 1 189 ? 4.766 -12.723 -13.566 1.00 69.06 189 TRP A N 1
ATOM 1487 C CA . TRP A 1 189 ? 4.645 -14.023 -12.895 1.00 69.06 189 TRP A CA 1
ATOM 1488 C C . TRP A 1 189 ? 5.465 -14.137 -11.607 1.00 69.06 189 TRP A C 1
ATOM 1490 O O . TRP A 1 189 ? 5.215 -15.030 -10.799 1.00 69.06 189 TRP A O 1
ATOM 1500 N N . THR A 1 190 ? 6.472 -13.284 -11.436 1.00 69.81 190 THR A N 1
ATOM 1501 C CA . THR A 1 190 ? 7.360 -13.280 -10.267 1.00 69.81 190 THR A CA 1
ATOM 1502 C C . THR A 1 190 ? 7.045 -12.175 -9.268 1.00 69.81 190 THR A C 1
ATOM 1504 O O . THR A 1 190 ? 7.799 -12.008 -8.310 1.00 69.81 190 THR A O 1
ATOM 1507 N N . ASP A 1 191 ? 5.970 -11.422 -9.484 1.00 63.12 191 ASP A N 1
ATOM 1508 C CA . ASP A 1 191 ? 5.534 -10.391 -8.555 1.00 63.12 191 ASP A CA 1
ATOM 1509 C C . ASP A 1 191 ? 4.632 -11.023 -7.484 1.00 63.12 191 ASP A C 1
ATOM 1511 O O . ASP A 1 191 ? 3.544 -11.519 -7.780 1.00 63.12 191 ASP A O 1
ATOM 1515 N N . TRP A 1 192 ? 5.146 -11.082 -6.250 1.00 47.56 192 TRP A N 1
ATOM 1516 C CA . TRP A 1 192 ? 4.509 -11.664 -5.061 1.00 47.56 192 TRP A CA 1
ATOM 1517 C C . TRP A 1 192 ? 4.497 -10.651 -3.916 1.00 47.56 192 TRP A C 1
ATOM 1519 O O . TRP A 1 192 ? 5.556 -10.016 -3.672 1.00 47.56 192 TRP A O 1
#

Secondary structure (DSSP, 8-state):
-HHHHHHHHHHHHHHHHHHHHHHHHHTT-------GGG--SSS-TTGGG-HHHHHHHHHHHHHH-TT-HHHH---HHHHHHHHHHHHHHHHHHT-HHHH--GGGG--SHHHHHHHHHHHHHHHIIIIIHHHHHHHHHHHHHHHHH--HHHHHHHHHHHHHHHHIIIIIHHHHHHHHHH--HHHHHHHHHT--

Organism: NCBI:txid329884

Radius of gyration: 22.8 Å; chains: 1; bounding box: 55×42×54 Å